Protein AF-A0A497LDW6-F1 (afdb_monomer)

pLDDT: mean 89.48, std 10.81, range [53.97, 97.69]

Mean predicted aligned error: 9.04 Å

Nearest PDB structures (foldseek):
  2onk-assembly2_I  TM=7.439E-01  e=7.611E-04  Archaeoglobus fulgidus
  3puz-assembly1_F  TM=6.871E-01  e=8.835E-02  Escherichia coli K-12
  4jbw-assembly2_H  TM=6.373E-01  e=1.756E-01  Escherichia coli K-12
  4xtc-assembly1_M  TM=5.412E-01  e=1.091E-01  Sphingomonas sp. A1
  4jbw-assembly1_F  TM=6.469E-01  e=2.679E-01  Escherichia coli K-12

Structure (mmCIF, N/CA/C/O backbone):
data_AF-A0A497LDW6-F1
#
_entry.id   AF-A0A497LDW6-F1
#
loop_
_atom_site.group_PDB
_atom_site.id
_atom_site.type_symbol
_atom_site.label_atom_id
_atom_site.label_alt_id
_atom_site.label_comp_id
_atom_site.label_asym_id
_atom_site.label_entity_id
_atom_site.label_seq_id
_atom_site.pdbx_PDB_ins_code
_atom_site.Cartn_x
_atom_site.Cartn_y
_atom_site.Cartn_z
_atom_site.occupancy
_atom_site.B_iso_or_equiv
_atom_site.auth_seq_id
_atom_site.auth_comp_id
_atom_site.auth_asym_id
_atom_site.auth_atom_id
_atom_site.pdbx_PDB_model_num
ATOM 1 N N . MET A 1 1 ? 18.117 66.507 18.927 1.00 59.62 1 MET A N 1
ATOM 2 C CA . MET A 1 1 ? 18.205 65.645 17.729 1.00 59.62 1 MET A CA 1
ATOM 3 C C . MET A 1 1 ? 16.871 65.776 17.007 1.00 59.62 1 MET A C 1
ATOM 5 O O . MET A 1 1 ? 15.850 65.670 17.671 1.00 59.62 1 MET A O 1
ATOM 9 N N . ASP A 1 2 ? 16.877 66.206 15.744 1.00 65.94 2 ASP A N 1
ATOM 10 C CA . ASP A 1 2 ? 15.694 66.700 15.016 1.00 65.94 2 ASP A CA 1
ATOM 11 C C . ASP A 1 2 ? 14.840 65.543 14.472 1.00 65.94 2 ASP A C 1
ATOM 13 O O . ASP A 1 2 ? 15.197 64.920 13.471 1.00 65.94 2 ASP A O 1
ATOM 17 N N . SER A 1 3 ? 13.707 65.273 15.127 1.00 62.38 3 SER A N 1
ATOM 18 C CA . SER A 1 3 ? 12.763 64.203 14.774 1.00 62.38 3 SER A CA 1
ATOM 19 C C . SER A 1 3 ? 12.194 64.344 13.361 1.00 62.38 3 SER A C 1
ATOM 21 O O . SER A 1 3 ? 11.778 63.360 12.762 1.00 62.38 3 SER A O 1
ATOM 23 N N . ARG A 1 4 ? 12.219 65.547 12.769 1.00 65.12 4 ARG A N 1
ATOM 24 C CA . ARG A 1 4 ? 11.701 65.803 11.419 1.00 65.12 4 ARG A CA 1
ATOM 25 C C . ARG A 1 4 ? 12.588 65.215 10.314 1.00 65.12 4 ARG A C 1
ATOM 27 O O . ARG A 1 4 ? 12.091 64.954 9.220 1.00 65.12 4 ARG A O 1
ATOM 34 N N . LYS A 1 5 ? 13.881 64.997 10.583 1.00 62.28 5 LYS A N 1
ATOM 35 C CA . LYS A 1 5 ? 14.797 64.309 9.656 1.00 62.28 5 LYS A CA 1
ATOM 36 C C . LYS A 1 5 ? 14.570 62.801 9.648 1.00 62.28 5 LYS A C 1
ATOM 38 O O . LYS A 1 5 ? 14.603 62.204 8.583 1.00 62.28 5 LYS A O 1
ATOM 43 N N . GLU A 1 6 ? 14.258 62.231 10.805 1.00 62.81 6 GLU A N 1
ATOM 44 C CA . GLU A 1 6 ? 14.026 60.795 10.986 1.00 62.81 6 GLU A CA 1
ATOM 45 C C . GLU A 1 6 ? 12.751 60.319 10.267 1.00 62.81 6 GLU A C 1
ATOM 47 O O . GLU A 1 6 ? 12.779 59.331 9.541 1.00 62.81 6 GLU A O 1
ATOM 52 N N . TYR A 1 7 ? 11.655 61.087 10.329 1.00 61.62 7 TYR A N 1
ATOM 53 C CA . TYR A 1 7 ? 10.446 60.778 9.546 1.00 61.62 7 TYR A CA 1
ATOM 54 C C . TYR A 1 7 ? 10.661 60.864 8.027 1.00 61.62 7 TYR A C 1
ATOM 56 O O . TYR A 1 7 ? 9.970 60.192 7.263 1.00 61.62 7 TYR A O 1
ATOM 64 N N . ARG A 1 8 ? 11.608 61.692 7.574 1.00 65.44 8 ARG A N 1
ATOM 65 C CA . ARG A 1 8 ? 11.901 61.875 6.148 1.00 65.44 8 ARG A CA 1
ATOM 66 C C . ARG A 1 8 ? 12.758 60.734 5.600 1.00 65.44 8 ARG A C 1
ATOM 68 O O . ARG A 1 8 ? 12.474 60.255 4.511 1.00 65.44 8 ARG A O 1
ATOM 75 N N . THR A 1 9 ? 13.726 60.255 6.381 1.00 65.19 9 THR A N 1
ATOM 76 C CA . THR A 1 9 ? 14.565 59.103 6.018 1.00 65.19 9 THR A CA 1
ATOM 77 C C . THR A 1 9 ? 13.779 57.795 6.020 1.00 65.19 9 THR A C 1
ATOM 79 O O . THR A 1 9 ? 13.932 57.002 5.099 1.00 65.19 9 THR A O 1
ATOM 82 N N . VAL A 1 10 ? 12.874 57.593 6.987 1.00 67.62 10 VAL A N 1
ATOM 83 C CA . VAL A 1 10 ? 12.013 56.395 7.036 1.00 67.62 10 VAL A CA 1
ATOM 84 C C . VAL A 1 10 ? 11.070 56.337 5.827 1.00 67.62 10 VAL A C 1
ATOM 86 O O . VAL A 1 10 ? 10.924 55.284 5.214 1.00 67.62 10 VAL A O 1
ATOM 89 N N . GLY A 1 11 ? 10.487 57.471 5.419 1.00 66.56 11 GLY A N 1
ATOM 90 C CA . GLY A 1 11 ? 9.649 57.534 4.216 1.00 66.56 11 GLY A CA 1
ATOM 91 C C . GLY A 1 11 ? 10.423 57.325 2.907 1.00 66.56 11 GLY A C 1
ATOM 92 O O . GLY A 1 11 ? 9.886 56.751 1.961 1.00 66.56 11 GLY A O 1
ATOM 93 N N . GLU A 1 12 ? 11.687 57.754 2.841 1.00 68.75 12 GLU A N 1
ATOM 94 C CA . GLU A 1 12 ? 12.574 57.509 1.694 1.00 68.75 12 GLU A CA 1
ATOM 95 C C . GLU A 1 12 ? 12.988 56.030 1.591 1.00 68.75 12 GLU A C 1
ATOM 97 O O . GLU A 1 12 ? 12.999 55.480 0.488 1.00 68.75 12 GLU A O 1
ATOM 102 N N . GLU A 1 13 ? 13.237 55.354 2.718 1.00 62.53 13 GLU A N 1
ATOM 103 C CA . GLU A 1 13 ? 13.488 53.907 2.757 1.00 62.53 13 GLU A CA 1
ATOM 104 C C . GLU A 1 13 ? 12.246 53.093 2.369 1.00 62.53 13 GLU A C 1
ATOM 106 O O . GLU A 1 13 ? 12.331 52.183 1.546 1.00 62.53 13 GLU A O 1
ATOM 111 N N . GLU A 1 14 ? 11.068 53.439 2.892 1.00 62.75 14 GLU A N 1
ATOM 112 C CA . GLU A 1 14 ? 9.810 52.745 2.587 1.00 62.75 14 GLU A CA 1
ATOM 113 C C . GLU A 1 14 ? 9.423 52.884 1.099 1.00 62.75 14 GLU A C 1
ATOM 115 O O . GLU A 1 14 ? 8.960 51.931 0.464 1.00 62.75 14 GLU A O 1
ATOM 120 N N . MET A 1 15 ? 9.705 54.046 0.498 1.00 62.00 15 MET A N 1
ATOM 121 C CA . MET A 1 15 ? 9.576 54.282 -0.945 1.00 62.00 15 MET A CA 1
ATOM 122 C C . MET A 1 15 ? 10.629 53.525 -1.767 1.00 62.00 15 MET A C 1
ATOM 124 O O . MET A 1 15 ? 10.322 53.093 -2.879 1.00 62.00 15 MET A O 1
ATOM 128 N N . ALA A 1 16 ? 11.840 53.308 -1.240 1.00 61.16 16 ALA A N 1
ATOM 129 C CA . ALA A 1 16 ? 12.881 52.519 -1.899 1.00 61.16 16 ALA A CA 1
ATOM 130 C C . ALA A 1 16 ? 12.507 51.030 -1.985 1.00 61.16 16 ALA A C 1
ATOM 132 O O . ALA A 1 16 ? 12.633 50.438 -3.056 1.00 61.16 16 ALA A O 1
ATOM 133 N N . TRP A 1 17 ? 11.949 50.444 -0.918 1.00 56.12 17 TRP A N 1
ATOM 134 C CA . TRP A 1 17 ? 11.457 49.057 -0.935 1.00 56.12 17 TRP A CA 1
ATOM 135 C C . TRP A 1 17 ? 10.284 48.856 -1.898 1.00 56.12 17 TRP A C 1
ATOM 137 O O . TRP A 1 17 ? 10.176 47.809 -2.531 1.00 56.12 17 TRP A O 1
ATOM 147 N N . LYS A 1 18 ? 9.433 49.875 -2.058 1.00 59.25 18 LYS A N 1
ATOM 148 C CA . LYS A 1 18 ? 8.288 49.847 -2.979 1.00 59.25 18 LYS A CA 1
ATOM 149 C C . LYS A 1 18 ? 8.689 50.058 -4.450 1.00 59.25 18 LYS A C 1
ATOM 151 O O . LYS A 1 18 ? 8.001 49.555 -5.334 1.00 59.25 18 LYS A O 1
ATOM 156 N N . ASN A 1 19 ? 9.798 50.767 -4.705 1.00 53.97 19 ASN A N 1
ATOM 157 C CA . ASN A 1 19 ? 10.385 50.997 -6.038 1.00 53.97 19 ASN A CA 1
ATOM 158 C C . ASN A 1 19 ? 11.287 49.857 -6.530 1.00 53.97 19 ASN A C 1
ATOM 160 O O . ASN A 1 19 ? 11.616 49.798 -7.717 1.00 53.97 19 ASN A O 1
ATOM 164 N N . ILE A 1 20 ? 11.675 48.933 -5.651 1.00 58.28 20 ILE A N 1
ATOM 165 C CA . ILE A 1 20 ? 12.261 47.657 -6.049 1.00 58.28 20 ILE A CA 1
ATOM 166 C C . ILE A 1 20 ? 11.108 46.825 -6.628 1.00 58.28 20 ILE A C 1
ATOM 168 O O . ILE A 1 20 ? 10.440 46.075 -5.924 1.00 58.28 20 ILE A O 1
ATOM 172 N N . GLY A 1 21 ? 10.836 47.007 -7.926 1.00 60.28 21 GLY A N 1
ATOM 173 C CA . GLY A 1 21 ? 9.775 46.352 -8.708 1.00 60.28 21 GLY A CA 1
ATOM 174 C C . GLY A 1 21 ? 9.951 44.838 -8.883 1.00 60.28 21 GLY A C 1
ATOM 175 O O . GLY A 1 21 ? 9.652 44.283 -9.940 1.00 60.28 21 GLY A O 1
ATOM 176 N N . ILE A 1 22 ? 10.480 44.159 -7.868 1.00 66.69 22 ILE A N 1
ATOM 177 C CA . ILE A 1 22 ? 10.677 42.721 -7.831 1.00 66.69 22 ILE A CA 1
ATOM 178 C C . ILE A 1 22 ? 9.334 42.082 -7.497 1.00 66.69 22 ILE A C 1
ATOM 180 O O . ILE A 1 22 ? 8.834 42.168 -6.375 1.00 66.69 22 ILE A O 1
ATOM 184 N N . ASN A 1 23 ? 8.758 41.391 -8.479 1.00 80.25 23 ASN A N 1
ATOM 185 C CA . ASN A 1 23 ? 7.605 40.531 -8.260 1.00 80.25 23 ASN A CA 1
ATOM 186 C C . ASN A 1 23 ? 8.047 39.269 -7.495 1.00 80.25 23 ASN A C 1
ATOM 188 O O . ASN A 1 23 ? 8.242 38.201 -8.076 1.00 80.25 23 ASN A O 1
ATOM 192 N N . LEU A 1 24 ? 8.235 39.414 -6.180 1.00 79.69 24 LEU A N 1
ATOM 193 C CA . LEU A 1 24 ? 8.698 38.357 -5.277 1.00 79.69 24 LEU A CA 1
ATOM 194 C C . LEU A 1 24 ? 7.816 37.103 -5.375 1.00 79.69 24 LEU A C 1
ATOM 196 O O . LEU A 1 24 ? 8.327 35.987 -5.384 1.00 79.69 24 LEU A O 1
ATOM 200 N N . SER A 1 25 ? 6.501 37.287 -5.536 1.00 82.12 25 SER A N 1
ATOM 201 C CA . SER A 1 25 ? 5.558 36.182 -5.728 1.00 82.12 25 SER A CA 1
ATOM 202 C C . SER A 1 25 ? 5.827 35.402 -7.021 1.00 82.12 25 SER A C 1
ATOM 204 O O . SER A 1 25 ? 5.877 34.174 -7.000 1.00 82.12 25 SER A O 1
ATOM 206 N N . GLY A 1 26 ? 6.103 36.101 -8.127 1.00 89.75 26 GLY A N 1
ATOM 207 C CA . GLY A 1 26 ? 6.447 35.488 -9.409 1.00 89.75 26 GLY A CA 1
ATOM 208 C C . GLY A 1 26 ? 7.761 34.710 -9.357 1.00 89.75 26 GLY A C 1
ATOM 209 O O . GLY A 1 26 ? 7.858 33.635 -9.948 1.00 89.75 26 GLY A O 1
ATOM 210 N N . ILE A 1 27 ? 8.747 35.199 -8.599 1.00 92.38 27 ILE A N 1
ATOM 211 C CA . ILE A 1 27 ? 10.020 34.496 -8.387 1.00 92.38 27 ILE A CA 1
ATOM 212 C C . ILE A 1 27 ? 9.800 33.211 -7.589 1.00 92.38 27 ILE A C 1
ATOM 214 O O . ILE A 1 27 ? 10.246 32.152 -8.018 1.00 92.38 27 ILE A O 1
ATOM 218 N N . VAL A 1 28 ? 9.078 33.274 -6.467 1.00 94.12 28 VAL A N 1
ATOM 219 C CA . VAL A 1 28 ? 8.798 32.092 -5.634 1.00 94.12 28 VAL A CA 1
ATOM 220 C C . VAL A 1 28 ? 8.033 31.029 -6.425 1.00 94.12 28 VAL A C 1
ATOM 222 O O . VAL A 1 28 ? 8.391 29.850 -6.375 1.00 94.12 28 VAL A O 1
ATOM 225 N N . ILE A 1 29 ? 7.028 31.435 -7.205 1.00 95.00 29 ILE A N 1
ATOM 226 C CA . ILE A 1 29 ? 6.274 30.524 -8.076 1.00 95.00 29 ILE A CA 1
ATOM 227 C C . ILE A 1 29 ? 7.197 29.910 -9.132 1.00 95.00 29 ILE A C 1
ATOM 229 O O . ILE A 1 29 ? 7.211 28.691 -9.286 1.00 95.00 29 ILE A O 1
ATOM 233 N N . SER A 1 30 ? 8.014 30.717 -9.812 1.00 94.88 30 SER A N 1
ATOM 234 C CA . SER A 1 30 ? 8.939 30.226 -10.842 1.00 94.88 30 SER A CA 1
ATOM 235 C C . SER A 1 30 ? 9.958 29.240 -10.270 1.00 94.88 30 SER A C 1
ATOM 237 O O . SER A 1 30 ? 10.150 28.168 -10.835 1.00 94.88 30 SER A O 1
ATOM 239 N N . CYS A 1 31 ? 10.553 29.541 -9.113 1.00 96.81 31 CYS A N 1
ATOM 240 C CA . CYS A 1 31 ? 11.470 28.635 -8.421 1.00 96.81 31 CYS A CA 1
ATOM 241 C C . CYS A 1 31 ? 10.784 27.322 -8.024 1.00 96.81 31 CYS A C 1
ATOM 243 O O . CYS A 1 31 ? 11.357 26.252 -8.219 1.00 96.81 31 CYS A O 1
ATOM 245 N N . THR A 1 32 ? 9.550 27.388 -7.516 1.00 96.50 32 THR A N 1
ATOM 246 C CA . THR A 1 32 ? 8.768 26.198 -7.144 1.00 96.50 32 THR A CA 1
ATOM 247 C C . THR A 1 32 ? 8.452 25.338 -8.368 1.00 96.50 32 THR A C 1
ATOM 249 O O . THR A 1 32 ? 8.622 24.122 -8.324 1.00 96.50 32 THR A O 1
ATOM 252 N N . LEU A 1 33 ? 8.052 25.956 -9.483 1.00 97.44 33 LEU A N 1
ATOM 253 C CA . LEU A 1 33 ? 7.775 25.257 -10.739 1.00 97.44 33 LEU A CA 1
ATOM 254 C C . LEU A 1 33 ? 9.034 24.626 -11.334 1.00 97.44 33 LEU A C 1
ATOM 256 O O . LEU A 1 33 ? 8.989 23.478 -11.765 1.00 97.44 33 LEU A O 1
ATOM 260 N N . ILE A 1 34 ? 10.162 25.338 -11.323 1.00 97.69 34 ILE A N 1
ATOM 261 C CA . ILE A 1 34 ? 11.451 24.810 -11.786 1.00 97.69 34 ILE A CA 1
ATOM 262 C C . ILE A 1 34 ? 11.874 23.620 -10.922 1.00 97.69 34 ILE A C 1
ATOM 264 O O . ILE A 1 34 ? 12.252 22.582 -11.461 1.00 97.69 34 ILE A O 1
ATOM 268 N N . ALA A 1 35 ? 11.759 23.727 -9.596 1.00 97.25 35 ALA A N 1
ATOM 269 C CA . ALA A 1 35 ? 12.060 22.622 -8.693 1.00 97.25 35 ALA A CA 1
ATOM 270 C C . ALA A 1 35 ? 11.148 21.414 -8.959 1.00 97.25 35 ALA A C 1
ATOM 272 O O . ALA A 1 35 ? 11.636 20.296 -9.099 1.00 97.25 35 ALA A O 1
ATOM 273 N N . PHE A 1 36 ? 9.839 21.629 -9.108 1.00 97.50 36 PHE A N 1
ATOM 274 C CA . PHE A 1 36 ? 8.894 20.570 -9.460 1.00 97.50 36 PHE A CA 1
ATOM 275 C C . PHE A 1 36 ? 9.247 19.905 -10.801 1.00 97.50 36 PHE A C 1
ATOM 277 O O . PHE A 1 36 ? 9.278 18.677 -10.898 1.00 97.50 36 PHE A O 1
ATOM 284 N N . LEU A 1 37 ? 9.581 20.694 -11.824 1.00 97.69 37 LEU A N 1
ATOM 285 C CA . LEU A 1 37 ? 9.984 20.179 -13.131 1.00 97.69 37 LEU A CA 1
ATOM 286 C C . LEU A 1 37 ? 11.260 19.338 -13.043 1.00 97.69 37 LEU A C 1
ATOM 288 O O . LEU A 1 37 ? 11.294 18.236 -13.579 1.00 97.69 37 LEU A O 1
ATOM 292 N N . ILE A 1 38 ? 12.289 19.823 -12.350 1.00 97.50 38 ILE A N 1
ATOM 293 C CA . ILE A 1 38 ? 13.588 19.144 -12.260 1.00 97.50 38 ILE A CA 1
ATOM 294 C C . ILE A 1 38 ? 13.501 17.878 -11.402 1.00 97.50 38 ILE A C 1
ATOM 296 O O . ILE A 1 38 ? 14.036 16.844 -11.791 1.00 97.50 38 ILE A O 1
ATOM 300 N N . PHE A 1 39 ? 12.839 17.935 -10.245 1.00 97.31 39 PHE A N 1
ATOM 301 C CA . PHE A 1 39 ? 12.859 16.831 -9.282 1.00 97.31 39 PHE A CA 1
ATOM 302 C C . PHE A 1 39 ? 11.745 15.805 -9.483 1.00 97.31 39 PHE A C 1
ATOM 304 O O . PHE A 1 39 ? 11.921 14.652 -9.098 1.00 97.31 39 PHE A O 1
ATOM 311 N N . VAL A 1 40 ? 10.613 16.190 -10.078 1.00 96.00 40 VAL A N 1
ATOM 312 C CA . VAL A 1 40 ? 9.461 15.291 -10.252 1.00 96.00 40 VAL A CA 1
ATOM 313 C C . VAL A 1 40 ? 9.268 14.934 -11.720 1.00 96.00 40 VAL A C 1
ATOM 315 O O . VAL A 1 40 ? 9.247 13.754 -12.080 1.00 96.00 40 VAL A O 1
ATOM 318 N N . VAL A 1 41 ? 9.142 15.943 -12.583 1.00 96.75 41 VAL A N 1
ATOM 319 C CA . VAL A 1 41 ? 8.759 15.718 -13.985 1.00 96.75 41 VAL A CA 1
ATOM 320 C C . VAL A 1 41 ? 9.909 15.121 -14.787 1.00 96.75 41 VAL A C 1
ATOM 322 O O . VAL A 1 41 ? 9.702 14.141 -15.494 1.00 96.75 41 VAL A O 1
ATOM 325 N N . LEU A 1 42 ? 11.121 15.657 -14.659 1.00 95.88 42 LEU A N 1
ATOM 326 C CA . LEU A 1 42 ? 12.282 15.247 -15.445 1.00 95.88 42 LEU A CA 1
ATOM 327 C C . LEU A 1 42 ? 12.677 13.769 -15.249 1.00 95.88 42 LEU A C 1
ATOM 329 O O . LEU A 1 42 ? 12.808 13.084 -16.264 1.00 95.88 42 LEU A O 1
ATOM 333 N N . PRO A 1 43 ? 12.812 13.215 -14.023 1.00 96.38 43 PRO A N 1
ATOM 334 C CA . PRO A 1 43 ? 13.110 11.788 -13.865 1.00 96.38 43 PRO A CA 1
ATOM 335 C C . PRO A 1 43 ? 11.967 10.892 -14.362 1.00 96.38 43 PRO A C 1
ATOM 337 O O . PRO A 1 43 ? 12.223 9.874 -15.004 1.00 96.38 43 PRO A O 1
ATOM 340 N N . SER A 1 44 ? 10.709 11.292 -14.145 1.00 95.50 44 SER A N 1
ATOM 341 C CA . SER A 1 44 ? 9.542 10.558 -14.657 1.00 95.50 44 SER A CA 1
ATOM 342 C C . SER A 1 44 ? 9.528 10.533 -16.189 1.00 95.50 44 SER A C 1
ATOM 344 O O . SER A 1 44 ? 9.318 9.489 -16.806 1.00 95.50 44 SER A O 1
ATOM 346 N N . PHE A 1 45 ? 9.820 11.675 -16.812 1.00 96.38 45 PHE A N 1
ATOM 347 C CA . PHE A 1 45 ? 9.916 11.814 -18.259 1.00 96.38 45 PHE A CA 1
ATOM 348 C C . PHE A 1 45 ? 11.094 11.027 -18.835 1.00 96.38 45 PHE A C 1
ATOM 350 O O . PHE A 1 45 ? 10.948 10.409 -19.888 1.00 96.38 45 PHE A O 1
ATOM 357 N N . TYR A 1 46 ? 12.240 10.998 -18.146 1.00 94.56 46 TYR A N 1
ATOM 358 C CA . TYR A 1 46 ? 13.394 10.194 -18.544 1.00 94.56 46 TYR A CA 1
ATOM 359 C C . TYR A 1 46 ? 13.057 8.701 -18.581 1.00 94.56 46 TYR A C 1
ATOM 361 O O . TYR A 1 46 ? 13.359 8.051 -19.576 1.00 94.56 46 TYR A O 1
ATOM 369 N N . LEU A 1 47 ? 12.382 8.166 -17.556 1.00 93.88 47 LEU A N 1
ATOM 370 C CA . LEU A 1 47 ? 11.980 6.753 -17.526 1.00 93.88 47 LEU A CA 1
ATOM 371 C C . LEU A 1 47 ? 11.054 6.394 -18.689 1.00 93.88 47 LEU A C 1
ATOM 373 O O . LEU A 1 47 ? 11.255 5.379 -19.351 1.00 93.88 47 LEU A O 1
ATOM 377 N N . ILE A 1 48 ? 10.068 7.248 -18.969 1.00 94.50 48 ILE A N 1
ATOM 378 C CA . ILE A 1 48 ? 9.153 7.053 -20.097 1.00 94.50 48 ILE A CA 1
ATOM 379 C C . ILE A 1 48 ? 9.928 7.117 -21.417 1.00 94.50 48 ILE A C 1
ATOM 381 O O . ILE A 1 48 ? 9.815 6.222 -22.250 1.00 94.50 48 ILE A O 1
ATOM 385 N N . SER A 1 49 ? 10.763 8.142 -21.589 1.00 94.75 49 SER A N 1
ATOM 386 C CA . SER A 1 49 ? 11.563 8.338 -22.801 1.00 94.75 49 SER A CA 1
ATOM 387 C C . SER A 1 49 ? 12.545 7.194 -23.035 1.00 94.75 49 SER A C 1
ATOM 389 O O . SER A 1 49 ? 12.741 6.800 -24.178 1.00 94.75 49 SER A O 1
ATOM 391 N N . TYR A 1 50 ? 13.127 6.626 -21.976 1.00 92.88 50 TYR A N 1
ATOM 392 C CA . TYR A 1 50 ? 14.035 5.483 -22.056 1.00 92.88 50 TYR A CA 1
ATOM 393 C C . TYR A 1 50 ? 13.367 4.284 -22.736 1.00 92.88 50 TYR A C 1
ATOM 395 O O . TYR A 1 50 ? 13.968 3.679 -23.619 1.00 92.88 50 TYR A O 1
ATOM 403 N N . ILE A 1 51 ? 12.109 3.986 -22.389 1.00 93.31 51 ILE A N 1
ATOM 404 C CA . ILE A 1 51 ? 11.351 2.872 -22.980 1.00 93.31 51 ILE A CA 1
ATOM 405 C C . ILE A 1 51 ? 11.198 3.055 -24.495 1.00 93.31 51 ILE A C 1
ATOM 407 O O . ILE A 1 51 ? 11.363 2.097 -25.245 1.00 93.31 51 ILE A O 1
ATOM 411 N N . PHE A 1 52 ? 10.910 4.277 -24.953 1.00 94.31 52 PHE A N 1
ATOM 412 C CA . PHE A 1 52 ? 10.714 4.561 -26.378 1.00 94.31 52 PHE A CA 1
ATOM 413 C C . PHE A 1 52 ? 12.029 4.674 -27.154 1.00 94.31 52 PHE A C 1
ATOM 415 O O . PHE A 1 52 ? 12.140 4.148 -28.257 1.00 94.31 52 PHE A O 1
ATOM 422 N N . LEU A 1 53 ? 13.030 5.356 -26.592 1.00 95.44 53 LEU A N 1
ATOM 423 C CA . LEU A 1 53 ? 14.315 5.598 -27.252 1.00 95.44 53 LEU A CA 1
ATOM 424 C C . LEU A 1 53 ? 15.180 4.338 -27.336 1.00 95.44 53 LEU A C 1
ATOM 426 O O . LEU A 1 53 ? 16.003 4.231 -28.239 1.00 95.44 53 LEU A O 1
ATOM 430 N N . ARG A 1 54 ? 15.012 3.400 -26.399 1.00 95.12 54 ARG A N 1
ATOM 431 C CA . ARG A 1 54 ? 15.747 2.128 -26.341 1.00 95.12 54 ARG A CA 1
ATOM 432 C C . ARG A 1 54 ? 14.808 0.936 -26.456 1.00 95.12 54 ARG A C 1
ATOM 434 O O . ARG A 1 54 ? 15.004 -0.084 -25.797 1.00 95.12 54 ARG A O 1
ATOM 441 N N . TRP A 1 55 ? 13.779 1.070 -27.290 1.00 93.94 55 TRP A N 1
ATOM 442 C CA . TRP A 1 55 ? 12.779 0.023 -27.472 1.00 93.94 55 TRP A CA 1
ATOM 443 C C . TRP A 1 55 ? 13.401 -1.322 -27.860 1.00 93.94 55 TRP A C 1
ATOM 445 O O . TRP A 1 55 ? 12.969 -2.347 -27.348 1.00 93.94 55 TRP A O 1
ATOM 455 N N . ASP A 1 56 ? 14.450 -1.327 -28.685 1.00 94.81 56 ASP A N 1
ATOM 456 C CA . ASP A 1 56 ? 15.135 -2.560 -29.093 1.00 94.81 56 ASP A CA 1
ATOM 457 C C . ASP A 1 56 ? 15.795 -3.285 -27.906 1.00 94.81 56 ASP A C 1
ATOM 459 O O . ASP A 1 56 ? 15.659 -4.502 -27.769 1.00 94.81 56 ASP A O 1
ATOM 463 N N . GLU A 1 57 ? 16.451 -2.540 -27.006 1.00 92.81 57 GLU A N 1
ATOM 464 C CA . GLU A 1 57 ? 17.028 -3.087 -25.767 1.00 92.81 57 GLU A CA 1
ATOM 465 C C . GLU A 1 57 ? 15.924 -3.630 -24.853 1.00 92.81 57 GLU A C 1
ATOM 467 O O . GLU A 1 57 ? 16.023 -4.746 -24.351 1.00 92.81 57 GLU A O 1
ATOM 472 N N . VAL A 1 58 ? 14.841 -2.867 -24.666 1.00 92.75 58 VAL A N 1
ATOM 473 C CA . VAL A 1 58 ? 13.691 -3.289 -23.851 1.00 92.75 58 VAL A CA 1
ATOM 474 C C . VAL A 1 58 ? 13.051 -4.542 -24.431 1.00 92.75 58 VAL A C 1
ATOM 476 O O . VAL A 1 58 ? 12.725 -5.466 -23.688 1.00 92.75 58 VAL A O 1
ATOM 479 N N . TRP A 1 59 ? 12.882 -4.596 -25.751 1.00 92.06 59 TRP A N 1
ATOM 480 C CA . TRP A 1 59 ? 12.287 -5.737 -26.423 1.00 92.06 59 TRP A CA 1
ATOM 481 C C . TRP A 1 59 ? 13.110 -7.002 -26.183 1.00 92.06 59 TRP A C 1
ATOM 483 O O . TRP A 1 59 ? 12.575 -8.037 -25.779 1.00 92.06 59 TRP A O 1
ATOM 493 N N . TYR A 1 60 ? 14.423 -6.894 -26.384 1.00 93.50 60 TYR A N 1
ATOM 494 C CA . TYR A 1 60 ? 15.360 -7.982 -26.162 1.00 93.50 60 TYR A CA 1
ATOM 495 C C . TYR A 1 60 ? 15.378 -8.430 -24.703 1.00 93.50 60 TYR A C 1
ATOM 497 O O . TYR A 1 60 ? 15.221 -9.610 -24.430 1.00 93.50 60 TYR A O 1
ATOM 505 N N . GLU A 1 61 ? 15.492 -7.507 -23.752 1.00 91.19 61 GLU A N 1
ATOM 506 C CA . GLU A 1 61 ? 15.579 -7.859 -22.336 1.00 91.19 61 GLU A CA 1
ATOM 507 C C . GLU A 1 61 ? 14.268 -8.422 -21.778 1.00 91.19 61 GLU A C 1
ATOM 509 O O . GLU A 1 61 ? 14.284 -9.343 -20.962 1.00 91.19 61 GLU A O 1
ATOM 514 N N . VAL A 1 62 ? 13.116 -7.901 -22.204 1.00 92.25 62 VAL A N 1
ATOM 515 C CA . VAL A 1 62 ? 11.818 -8.280 -21.627 1.00 92.25 62 VAL A CA 1
ATOM 516 C C . VAL A 1 62 ? 11.204 -9.493 -22.323 1.00 92.25 62 VAL A C 1
ATOM 518 O O . VAL A 1 62 ? 10.639 -10.355 -21.645 1.00 92.25 62 VAL A O 1
ATOM 521 N N . PHE A 1 63 ? 11.291 -9.569 -23.653 1.00 93.69 63 PHE A N 1
ATOM 522 C CA . PHE A 1 63 ? 10.554 -10.563 -24.440 1.00 93.69 63 PHE A CA 1
ATOM 523 C C . PHE A 1 63 ? 11.443 -11.617 -25.103 1.00 93.69 63 PHE A C 1
ATOM 525 O O . PHE A 1 63 ? 10.954 -12.711 -25.380 1.00 93.69 63 PHE A O 1
ATOM 532 N N . ALA A 1 64 ? 12.713 -11.312 -25.384 1.00 92.38 64 ALA A N 1
ATOM 533 C CA . ALA A 1 64 ? 13.575 -12.154 -26.218 1.00 92.38 64 ALA A CA 1
ATOM 534 C C . ALA A 1 64 ? 14.996 -12.312 -25.653 1.00 92.38 64 ALA A C 1
ATOM 536 O O . ALA A 1 64 ? 15.970 -12.340 -26.410 1.00 92.38 64 ALA A O 1
ATOM 537 N N . ASN A 1 65 ? 15.127 -12.411 -24.327 1.00 92.81 65 ASN A N 1
ATOM 538 C CA . ASN A 1 65 ? 16.440 -12.440 -23.693 1.00 92.81 65 ASN A CA 1
ATOM 539 C C . ASN A 1 65 ? 17.140 -13.770 -24.055 1.00 92.81 65 ASN A C 1
ATOM 541 O O . ASN A 1 65 ? 16.519 -14.826 -23.955 1.00 92.81 65 ASN A O 1
ATOM 545 N N . PRO A 1 66 ? 18.421 -13.788 -24.459 1.00 88.81 66 PRO A N 1
ATOM 546 C CA . PRO A 1 66 ? 19.092 -15.018 -24.899 1.00 88.81 66 PRO A CA 1
ATOM 547 C C . PRO A 1 66 ? 19.239 -16.074 -23.813 1.00 88.81 66 PRO A C 1
ATOM 549 O O . PRO A 1 66 ? 19.380 -17.255 -24.121 1.00 88.81 66 PRO A O 1
ATOM 552 N N . ILE A 1 67 ? 19.285 -15.639 -22.554 1.00 91.31 67 ILE A N 1
ATOM 553 C CA . ILE A 1 67 ? 19.506 -16.500 -21.396 1.00 91.31 67 ILE A CA 1
ATOM 554 C C . ILE A 1 67 ? 18.160 -16.954 -20.833 1.00 91.31 67 ILE A C 1
ATOM 556 O O . ILE A 1 67 ? 17.976 -18.137 -20.559 1.00 91.31 67 ILE A O 1
ATOM 560 N N . THR A 1 68 ? 17.221 -16.023 -20.650 1.00 90.69 68 THR A N 1
ATOM 561 C CA . THR A 1 68 ? 15.950 -16.273 -19.946 1.00 90.69 68 THR A CA 1
ATOM 562 C C . THR A 1 68 ? 14.727 -16.371 -20.861 1.00 90.69 68 THR A C 1
ATOM 564 O O . THR A 1 68 ? 13.645 -16.735 -20.396 1.00 90.69 68 THR A O 1
ATOM 567 N N . GLY A 1 69 ? 14.867 -16.089 -22.155 1.00 91.25 69 GLY A N 1
ATOM 568 C CA . GLY A 1 69 ? 13.770 -16.078 -23.120 1.00 91.25 69 GLY A CA 1
ATOM 569 C C . GLY A 1 69 ? 12.701 -15.043 -22.764 1.00 91.25 69 GLY A C 1
ATOM 570 O O . GLY A 1 69 ? 12.998 -13.882 -22.489 1.00 91.25 69 GLY A O 1
ATOM 571 N N . ASP A 1 70 ? 11.447 -15.490 -22.737 1.00 92.12 70 ASP A N 1
ATOM 572 C CA . ASP A 1 70 ? 10.259 -14.705 -22.384 1.00 92.12 70 ASP A CA 1
ATOM 573 C C . ASP A 1 70 ? 9.887 -14.794 -20.887 1.00 92.12 70 ASP A C 1
ATOM 575 O O . ASP A 1 70 ? 8.811 -14.347 -20.475 1.00 92.12 70 ASP A O 1
ATOM 579 N N . GLU A 1 71 ? 10.753 -15.369 -20.040 1.00 93.62 71 GLU A N 1
ATOM 580 C CA . GLU A 1 71 ? 10.473 -15.513 -18.604 1.00 93.62 71 GLU A CA 1
ATOM 581 C C . GLU A 1 71 ? 10.302 -14.159 -17.907 1.00 93.62 71 GLU A C 1
ATOM 583 O O . GLU A 1 71 ? 9.441 -14.030 -17.038 1.00 93.62 71 GLU A O 1
ATOM 588 N N . ASN A 1 72 ? 11.037 -13.128 -18.337 1.00 94.25 72 ASN A N 1
ATOM 589 C CA . ASN A 1 72 ? 10.904 -11.771 -17.804 1.00 94.25 72 ASN A CA 1
ATOM 590 C C . ASN A 1 72 ? 9.482 -11.225 -18.021 1.00 94.25 72 ASN A C 1
ATOM 592 O O . ASN A 1 72 ? 8.841 -10.760 -17.076 1.00 94.25 72 ASN A O 1
ATOM 596 N N . TRP A 1 73 ? 8.940 -11.359 -19.235 1.00 94.69 73 TRP A N 1
ATOM 597 C CA . TRP A 1 73 ? 7.559 -10.988 -19.545 1.00 94.69 73 TRP A CA 1
ATOM 598 C C . TRP A 1 73 ? 6.533 -11.779 -18.723 1.00 94.69 73 TRP A C 1
ATOM 600 O O . TRP A 1 73 ? 5.622 -11.197 -18.121 1.00 94.69 73 TRP A O 1
ATOM 610 N N . ARG A 1 74 ? 6.696 -13.105 -18.622 1.00 95.75 74 ARG A N 1
ATOM 611 C CA . ARG A 1 74 ? 5.814 -13.947 -17.795 1.00 95.75 74 ARG A CA 1
ATOM 612 C C . ARG A 1 74 ? 5.859 -13.557 -16.321 1.00 95.75 74 ARG A C 1
ATOM 614 O O . ARG A 1 74 ? 4.816 -13.543 -15.662 1.00 95.75 74 ARG A O 1
ATOM 621 N N . GLN A 1 75 ? 7.038 -13.232 -15.800 1.00 95.62 75 GLN A N 1
ATOM 622 C CA . GLN A 1 75 ? 7.220 -12.777 -14.428 1.00 95.62 75 GLN A CA 1
ATOM 623 C C . GLN A 1 75 ? 6.533 -11.427 -14.192 1.00 95.62 75 GLN A C 1
ATOM 625 O O . GLN A 1 75 ? 5.846 -11.282 -13.180 1.00 95.62 75 GLN A O 1
ATOM 630 N N . ILE A 1 76 ? 6.634 -10.478 -15.131 1.00 96.06 76 ILE A N 1
ATOM 631 C CA . ILE A 1 76 ? 5.919 -9.193 -15.067 1.00 96.06 76 ILE A CA 1
ATOM 632 C C . ILE A 1 76 ? 4.410 -9.430 -14.967 1.00 96.06 76 ILE A C 1
ATOM 634 O O . ILE A 1 76 ? 3.783 -8.949 -14.023 1.00 96.06 76 ILE A O 1
ATOM 638 N N . ILE A 1 77 ? 3.827 -10.227 -15.870 1.00 97.31 77 ILE A N 1
ATOM 639 C CA . ILE A 1 77 ? 2.389 -10.535 -15.824 1.00 97.31 77 ILE A CA 1
ATOM 640 C C . ILE A 1 77 ? 2.018 -11.211 -14.498 1.00 97.31 77 ILE A C 1
ATOM 642 O O . ILE A 1 77 ? 1.023 -10.843 -13.875 1.00 97.31 77 ILE A O 1
ATOM 646 N N . ARG A 1 78 ? 2.816 -12.180 -14.033 1.00 96.38 78 ARG A N 1
ATOM 647 C CA . ARG A 1 78 ? 2.557 -12.902 -12.778 1.00 96.38 78 ARG A CA 1
ATOM 648 C C . ARG A 1 78 ? 2.531 -11.955 -11.578 1.00 96.38 78 ARG A C 1
ATOM 650 O O . ARG A 1 78 ? 1.635 -12.070 -10.744 1.00 96.38 78 ARG A O 1
ATOM 657 N N . ILE A 1 79 ? 3.483 -11.026 -11.495 1.00 96.06 79 ILE A N 1
ATOM 658 C CA . ILE A 1 79 ? 3.560 -10.040 -10.410 1.00 96.06 79 ILE A CA 1
ATOM 659 C C . ILE A 1 79 ? 2.407 -9.035 -10.512 1.00 96.06 79 ILE A C 1
ATOM 661 O O . ILE A 1 79 ? 1.794 -8.728 -9.495 1.00 96.06 79 ILE A O 1
ATOM 665 N N . LEU A 1 80 ? 2.046 -8.576 -11.715 1.00 97.69 80 LEU A N 1
ATOM 666 C CA . LEU A 1 80 ? 0.895 -7.687 -11.911 1.00 97.69 80 LEU A CA 1
ATOM 667 C C . LEU A 1 80 ? -0.413 -8.350 -11.466 1.00 97.69 80 LEU A C 1
ATOM 669 O O . LEU A 1 80 ? -1.155 -7.775 -10.671 1.00 97.69 80 LEU A O 1
ATOM 673 N N . LEU A 1 81 ? -0.674 -9.580 -11.917 1.00 97.25 81 LEU A N 1
ATOM 674 C CA . LEU A 1 81 ? -1.850 -10.352 -11.505 1.00 97.25 81 LEU A CA 1
ATOM 675 C C . LEU A 1 81 ? -1.868 -10.590 -9.993 1.00 97.25 81 LEU A C 1
ATOM 677 O O . LEU A 1 81 ? -2.923 -10.506 -9.366 1.00 97.25 81 LEU A O 1
ATOM 681 N N . PHE A 1 82 ? -0.708 -10.862 -9.395 1.00 95.75 82 PHE A N 1
ATOM 682 C CA . PHE A 1 82 ? -0.580 -10.989 -7.950 1.00 95.75 82 PHE A CA 1
ATOM 683 C C . PHE A 1 82 ? -0.947 -9.686 -7.225 1.00 95.75 82 PHE A C 1
ATOM 685 O O . PHE A 1 82 ? -1.750 -9.733 -6.293 1.00 95.75 82 PHE A O 1
ATOM 692 N N . SER A 1 83 ? -0.429 -8.539 -7.674 1.00 96.31 83 SER A N 1
ATOM 693 C CA . SER A 1 83 ? -0.739 -7.222 -7.106 1.00 96.31 83 SER A CA 1
ATOM 694 C C . SER A 1 83 ? -2.228 -6.893 -7.200 1.00 96.31 83 SER A C 1
ATOM 696 O O . SER A 1 83 ? -2.819 -6.491 -6.201 1.00 96.31 83 SER A O 1
ATOM 698 N N . PHE A 1 84 ? -2.858 -7.134 -8.356 1.00 96.81 84 PHE A N 1
ATOM 699 C CA . PHE A 1 84 ? -4.306 -6.963 -8.525 1.00 96.81 84 PHE A CA 1
ATOM 700 C C . PHE A 1 84 ? -5.111 -7.886 -7.614 1.00 96.81 84 PHE A C 1
ATOM 702 O O . PHE A 1 84 ? -6.073 -7.457 -6.984 1.00 96.81 84 PHE A O 1
ATOM 709 N N . LYS A 1 85 ? -4.720 -9.159 -7.513 1.00 96.38 85 LYS A N 1
ATOM 710 C CA . LYS A 1 85 ? -5.401 -10.121 -6.644 1.00 96.38 85 LYS A CA 1
ATOM 711 C C . LYS A 1 85 ? -5.307 -9.710 -5.175 1.00 96.38 85 LYS A C 1
ATOM 713 O O . LYS A 1 85 ? -6.303 -9.791 -4.457 1.00 96.38 85 LYS A O 1
ATOM 718 N N . LEU A 1 86 ? -4.130 -9.268 -4.731 1.00 96.75 86 LEU A N 1
ATOM 719 C CA . LEU A 1 86 ? -3.898 -8.796 -3.368 1.00 96.75 86 LEU A CA 1
ATOM 720 C C . LEU A 1 86 ? -4.729 -7.546 -3.062 1.00 96.75 86 LEU A C 1
ATOM 722 O O . LEU A 1 86 ? -5.448 -7.538 -2.063 1.00 96.75 86 LEU A O 1
ATOM 726 N N . SER A 1 87 ? -4.673 -6.529 -3.925 1.00 96.50 87 SER A N 1
ATOM 727 C CA . SER A 1 87 ? -5.391 -5.269 -3.712 1.00 96.50 87 SER A CA 1
ATOM 728 C C . SER A 1 87 ? -6.905 -5.456 -3.763 1.00 96.50 87 SER A C 1
ATOM 730 O O . SER A 1 87 ? -7.603 -4.957 -2.887 1.00 96.50 87 SER A O 1
ATOM 732 N N . LEU A 1 88 ? -7.423 -6.242 -4.710 1.00 96.81 88 LEU A N 1
ATOM 733 C CA . LEU A 1 88 ? -8.856 -6.519 -4.809 1.00 96.81 88 LEU A CA 1
ATOM 734 C C . LEU A 1 88 ? -9.368 -7.299 -3.593 1.00 96.81 88 LEU A C 1
ATOM 736 O O . LEU A 1 88 ? -10.450 -7.010 -3.088 1.00 96.81 88 LEU A O 1
ATOM 740 N N . SER A 1 89 ? -8.575 -8.250 -3.087 1.00 96.75 89 SER A N 1
ATOM 741 C CA . SER A 1 89 ? -8.915 -8.984 -1.863 1.00 96.75 89 SER A CA 1
ATOM 742 C C . SER A 1 89 ? -8.951 -8.059 -0.644 1.00 96.75 89 SER A C 1
ATOM 744 O O . SER A 1 89 ? -9.852 -8.183 0.183 1.00 96.75 89 SER A O 1
ATOM 746 N N . ALA A 1 90 ? -7.988 -7.137 -0.524 1.00 96.69 90 ALA A N 1
ATOM 747 C CA . ALA A 1 90 ? -7.946 -6.166 0.569 1.00 96.69 90 ALA A CA 1
ATOM 748 C C . ALA A 1 90 ? -9.138 -5.200 0.501 1.00 96.69 90 ALA A C 1
ATOM 750 O O . ALA A 1 90 ? -9.845 -5.041 1.487 1.00 96.69 90 ALA A O 1
ATOM 751 N N . VAL A 1 91 ? -9.446 -4.657 -0.682 1.00 96.44 91 VAL A N 1
ATOM 752 C CA . VAL A 1 91 ? -10.618 -3.790 -0.894 1.00 96.44 91 VAL A CA 1
ATOM 753 C C . VAL A 1 91 ? -11.919 -4.518 -0.564 1.00 96.44 91 VAL A C 1
ATOM 755 O O . VAL A 1 91 ? -12.784 -3.951 0.097 1.00 96.44 91 VAL A O 1
ATOM 758 N N . ALA A 1 92 ? -12.071 -5.776 -0.984 1.00 96.88 92 ALA A N 1
ATOM 759 C CA . ALA A 1 92 ? -13.252 -6.564 -0.645 1.00 96.88 92 ALA A CA 1
ATOM 760 C C . ALA A 1 92 ? -13.402 -6.732 0.876 1.00 96.88 92 ALA A C 1
ATOM 762 O O . ALA A 1 92 ? -14.500 -6.571 1.405 1.00 96.88 92 ALA A O 1
ATOM 763 N N . PHE A 1 93 ? -12.303 -7.004 1.584 1.00 97.00 93 PHE A N 1
ATOM 764 C CA . PHE A 1 93 ? -12.298 -7.079 3.044 1.00 97.00 93 PHE A CA 1
ATOM 765 C C . PHE A 1 93 ? -12.665 -5.731 3.683 1.00 97.00 93 PHE A C 1
ATOM 767 O O . PHE A 1 93 ? -13.566 -5.670 4.519 1.00 97.00 93 PHE A O 1
ATOM 774 N N . ASP A 1 94 ? -12.031 -4.645 3.250 1.00 96.81 94 ASP A N 1
ATOM 775 C CA . ASP A 1 94 ? -12.276 -3.304 3.777 1.00 96.81 94 ASP A CA 1
ATOM 776 C C . ASP A 1 94 ? -13.720 -2.857 3.536 1.00 96.81 94 ASP A C 1
ATOM 778 O O . ASP A 1 94 ? -14.325 -2.238 4.404 1.00 96.81 94 ASP A O 1
ATOM 782 N N . LEU A 1 95 ? -14.326 -3.207 2.402 1.00 97.19 95 LEU A N 1
ATOM 783 C CA . LEU A 1 95 ? -15.737 -2.912 2.151 1.00 97.19 95 LEU A CA 1
ATOM 784 C C . LEU A 1 95 ? -16.655 -3.697 3.092 1.00 97.19 95 LEU A C 1
ATOM 786 O O . LEU A 1 95 ? -17.592 -3.131 3.652 1.00 97.19 95 LEU A O 1
ATOM 790 N N . VAL A 1 96 ? -16.379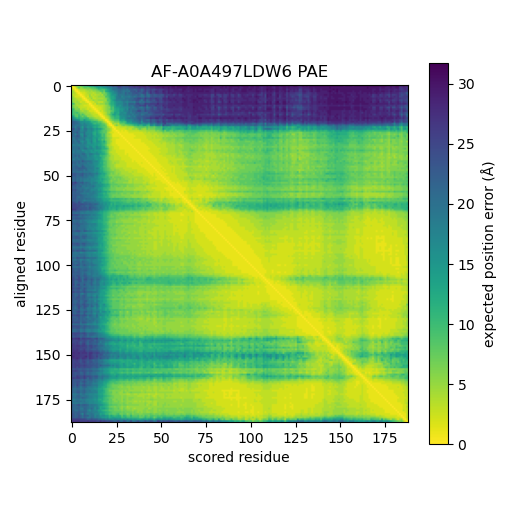 -4.988 3.290 1.00 97.44 96 VAL A N 1
ATOM 791 C CA . VAL A 1 96 ? -17.206 -5.866 4.130 1.00 97.44 96 VAL A CA 1
ATOM 792 C C . VAL A 1 96 ? -17.141 -5.469 5.605 1.00 97.44 96 VAL A C 1
ATOM 794 O O . VAL A 1 96 ? -18.165 -5.514 6.282 1.00 97.44 96 VAL A O 1
ATOM 797 N N . PHE A 1 97 ? -15.975 -5.066 6.113 1.00 97.19 97 PHE A N 1
ATOM 798 C CA . PHE A 1 97 ? -15.786 -4.767 7.539 1.00 97.19 97 PHE A CA 1
ATOM 799 C C . PHE A 1 97 ? -15.713 -3.270 7.853 1.00 97.19 97 PHE A C 1
ATOM 801 O O . PHE A 1 97 ? -16.221 -2.824 8.883 1.00 97.19 97 PHE A O 1
ATOM 808 N N . GLY A 1 98 ? -15.114 -2.483 6.968 1.00 96.69 98 GLY A N 1
ATOM 809 C CA . GLY A 1 98 ? -14.910 -1.048 7.139 1.00 96.69 98 GLY A CA 1
ATOM 810 C C . GLY A 1 98 ? -16.188 -0.244 6.945 1.00 96.69 98 GLY A C 1
ATOM 811 O O . GLY A 1 98 ? -16.448 0.646 7.747 1.00 96.69 98 GLY A O 1
ATOM 812 N N . VAL A 1 99 ? -17.042 -0.579 5.968 1.00 96.88 99 VAL A N 1
ATOM 813 C CA . VAL A 1 99 ? -18.311 0.151 5.762 1.00 96.88 99 VAL A CA 1
ATOM 814 C C . VAL A 1 99 ? -19.255 0.010 6.964 1.00 96.88 99 VAL A C 1
ATOM 816 O O . VAL A 1 99 ? -19.728 1.039 7.457 1.00 96.88 99 VAL A O 1
ATOM 819 N N . PRO A 1 100 ? -19.519 -1.200 7.507 1.00 96.81 100 PRO A N 1
ATOM 820 C CA . PRO A 1 100 ? -20.329 -1.321 8.718 1.00 96.81 100 PRO A CA 1
ATOM 821 C C . PRO A 1 100 ? -19.717 -0.595 9.917 1.00 96.81 100 PRO A C 1
ATOM 823 O O . PRO A 1 100 ? -20.442 0.057 10.669 1.00 96.81 100 PRO A O 1
ATOM 826 N N . LEU A 1 101 ? -18.392 -0.669 10.087 1.00 96.56 101 LEU A N 1
ATOM 827 C CA . LEU A 1 101 ? -17.705 0.031 11.168 1.00 96.56 101 LEU A CA 1
ATOM 828 C C . LEU A 1 101 ? -17.857 1.552 11.040 1.00 96.56 101 LEU A C 1
ATOM 830 O O . LEU A 1 101 ? -18.238 2.204 12.010 1.00 96.56 101 LEU A O 1
ATOM 834 N N . ALA A 1 102 ? -17.628 2.103 9.848 1.00 96.25 102 ALA A N 1
ATOM 835 C CA . ALA A 1 102 ? -17.789 3.525 9.562 1.00 96.25 102 ALA A CA 1
ATOM 836 C C . ALA A 1 102 ? -19.220 3.994 9.836 1.00 96.25 102 ALA A C 1
ATOM 838 O O . ALA A 1 102 ? -19.428 5.021 10.475 1.00 96.25 102 ALA A O 1
ATOM 839 N N . TYR A 1 103 ? -20.219 3.200 9.440 1.00 96.00 103 TYR A N 1
ATOM 840 C CA . TYR A 1 103 ? -21.618 3.491 9.741 1.00 96.00 103 TYR A CA 1
ATOM 841 C C . TYR A 1 103 ? -21.884 3.562 11.252 1.00 96.00 103 TYR A C 1
ATOM 843 O O . TYR A 1 103 ? -22.558 4.481 11.727 1.00 96.00 103 TYR A O 1
ATOM 851 N N . VAL A 1 104 ? -21.357 2.604 12.023 1.00 96.06 104 VAL A N 1
ATOM 852 C CA . VAL A 1 104 ? -21.506 2.583 13.485 1.00 96.06 104 VAL A CA 1
ATOM 853 C C . VAL A 1 104 ? -20.825 3.794 14.118 1.00 96.06 104 VAL A C 1
ATOM 855 O O . VAL A 1 104 ? -21.454 4.463 14.940 1.00 96.06 104 VAL A O 1
ATOM 858 N N . LEU A 1 105 ? -19.592 4.107 13.718 1.00 95.75 105 LEU A N 1
ATOM 859 C CA . LEU A 1 105 ? -18.855 5.268 14.216 1.00 95.75 105 LEU A CA 1
ATOM 860 C C . LEU A 1 105 ? -19.585 6.578 13.883 1.00 95.75 105 LEU A C 1
ATOM 862 O O . LEU A 1 105 ? -19.829 7.383 14.781 1.00 95.75 105 LEU A O 1
ATOM 866 N N . ALA A 1 106 ? -20.083 6.742 12.658 1.00 95.25 106 ALA A N 1
ATOM 867 C CA . ALA A 1 106 ? -20.789 7.951 12.236 1.00 95.25 106 ALA A CA 1
ATOM 868 C C . ALA A 1 106 ? -22.145 8.153 12.935 1.00 95.25 106 ALA A C 1
ATOM 870 O O . ALA A 1 106 ? -22.560 9.283 13.205 1.00 95.25 106 ALA A O 1
ATOM 871 N N . ARG A 1 107 ? -22.889 7.071 13.210 1.00 94.38 107 ARG A N 1
ATOM 872 C CA . ARG A 1 107 ? -24.306 7.163 13.621 1.00 94.38 107 ARG A CA 1
ATOM 873 C C . ARG A 1 107 ? -24.584 6.819 15.076 1.00 94.38 107 ARG A C 1
ATOM 875 O O . ARG A 1 107 ? -25.645 7.190 15.579 1.00 94.38 107 ARG A O 1
ATOM 882 N N . LYS A 1 108 ? -23.697 6.105 15.769 1.00 94.69 108 LYS A N 1
ATOM 883 C CA . LYS A 1 108 ? -23.931 5.665 17.151 1.00 94.69 108 LYS A CA 1
ATOM 884 C C . LYS A 1 108 ? -23.039 6.424 18.129 1.00 94.69 108 LYS A C 1
ATOM 886 O O . LYS A 1 108 ? -21.891 6.746 17.847 1.00 94.69 108 LYS A O 1
ATOM 891 N N . LYS A 1 109 ? -23.582 6.684 19.319 1.00 92.75 109 LYS A N 1
ATOM 892 C CA . LYS A 1 109 ? -22.826 7.140 20.490 1.00 92.75 109 LYS A CA 1
ATOM 893 C C . LYS A 1 109 ? -22.783 5.982 21.479 1.00 92.75 109 LYS A C 1
ATOM 895 O O . LYS A 1 109 ? -23.834 5.522 21.914 1.00 92.75 109 LYS A O 1
ATOM 900 N N . PHE A 1 110 ? -21.590 5.494 21.790 1.00 96.31 110 PHE A N 1
ATOM 901 C CA . PHE A 1 110 ? -21.377 4.385 22.717 1.00 96.31 110 PHE A CA 1
ATOM 902 C C . PHE A 1 110 ? -20.085 4.611 23.517 1.00 96.31 110 PHE A C 1
ATOM 904 O O . PHE A 1 110 ? -19.185 5.311 23.037 1.00 96.31 110 PHE A O 1
ATOM 911 N N . PRO A 1 111 ? -19.982 4.066 24.742 1.00 94.94 111 PRO A N 1
ATOM 912 C CA . PRO A 1 111 ? -18.762 4.178 25.535 1.00 94.94 111 PRO A CA 1
ATOM 913 C C . PRO A 1 111 ? -17.598 3.485 24.812 1.00 94.94 111 PRO A C 1
ATOM 915 O O . PRO A 1 111 ? -17.729 2.346 24.377 1.00 94.94 111 PRO A O 1
ATOM 918 N N . GLY A 1 112 ? -16.466 4.180 24.667 1.00 95.50 112 GLY A N 1
ATOM 919 C CA . GLY A 1 112 ? -15.285 3.671 23.955 1.00 95.50 112 GLY A CA 1
ATOM 920 C C . GLY A 1 112 ? -15.209 4.022 22.464 1.00 95.50 112 GLY A C 1
ATOM 921 O O . GLY A 1 112 ? -14.229 3.655 21.825 1.00 95.50 112 GLY A O 1
ATOM 922 N N . LYS A 1 113 ? -16.179 4.773 21.918 1.00 95.06 113 LYS A N 1
ATOM 923 C CA . LYS A 1 113 ? -16.145 5.259 20.525 1.00 95.06 113 LYS A CA 1
ATOM 924 C C . LYS A 1 113 ? -14.817 5.945 20.170 1.00 95.06 113 LYS A C 1
ATOM 926 O O . LYS A 1 113 ? -14.190 5.552 19.197 1.00 95.06 113 LYS A O 1
ATOM 931 N N . ASN A 1 114 ? -14.358 6.887 20.998 1.00 94.81 114 ASN A N 1
ATOM 932 C CA . ASN A 1 114 ? -13.114 7.626 20.744 1.00 94.81 114 ASN A CA 1
ATOM 933 C C . ASN A 1 114 ? -11.888 6.700 20.692 1.00 94.81 114 ASN A C 1
ATOM 935 O O . ASN A 1 114 ? -11.062 6.829 19.803 1.00 94.81 114 ASN A O 1
ATOM 939 N N . LEU A 1 115 ? -11.807 5.712 21.593 1.00 96.69 115 LEU A N 1
ATOM 940 C CA . LEU A 1 115 ? -10.717 4.733 21.571 1.00 96.69 115 LEU A CA 1
ATOM 941 C C . LEU A 1 115 ? -10.732 3.914 20.275 1.00 96.69 115 LEU A C 1
ATOM 943 O O . LEU A 1 115 ? -9.681 3.627 19.713 1.00 96.69 115 LEU A O 1
ATOM 947 N N . LEU A 1 116 ? -11.917 3.522 19.801 1.00 95.94 116 LEU A N 1
ATOM 948 C CA . LEU A 1 116 ? -12.042 2.784 18.549 1.00 95.94 116 LEU A CA 1
ATOM 949 C C . LEU A 1 116 ? -11.632 3.642 17.345 1.00 95.94 116 LEU A C 1
ATOM 951 O O . LEU A 1 116 ? -10.924 3.141 16.477 1.00 95.94 116 LEU A O 1
ATOM 955 N N . GLU A 1 117 ? -12.018 4.919 17.309 1.00 94.81 117 GLU A N 1
ATOM 956 C CA . GLU A 1 117 ? -11.551 5.866 16.285 1.00 94.81 117 GLU A CA 1
ATOM 957 C C . GLU A 1 117 ? -10.024 6.005 16.294 1.00 94.81 117 GLU A C 1
ATOM 959 O O . GLU A 1 117 ? -9.396 5.909 15.237 1.00 94.81 117 GLU A O 1
ATOM 964 N N . ASP A 1 118 ? -9.425 6.155 17.478 1.00 95.31 118 ASP A N 1
ATOM 965 C CA . ASP A 1 118 ? -7.976 6.264 17.642 1.00 95.31 118 ASP A CA 1
ATOM 966 C C . ASP A 1 118 ? -7.271 5.004 17.123 1.00 95.31 118 ASP A C 1
ATOM 968 O O . ASP A 1 118 ? -6.346 5.103 16.314 1.00 95.31 118 ASP A O 1
ATOM 972 N N . LEU A 1 119 ? -7.749 3.814 17.512 1.00 95.50 119 LEU A N 1
ATOM 973 C CA . LEU A 1 119 ? -7.217 2.527 17.053 1.00 95.50 119 LEU A CA 1
ATOM 974 C C . LEU A 1 119 ? -7.329 2.353 15.536 1.00 95.50 119 LEU A C 1
ATOM 976 O O . LEU A 1 119 ? -6.398 1.839 14.919 1.00 95.50 119 LEU A O 1
ATOM 980 N N . VAL A 1 120 ? -8.438 2.788 14.931 1.00 95.56 120 VAL A N 1
ATOM 981 C CA . VAL A 1 120 ? -8.610 2.759 13.473 1.00 95.56 120 VAL A CA 1
ATOM 982 C C . VAL A 1 120 ? -7.605 3.685 12.798 1.00 95.56 120 VAL A C 1
ATOM 984 O O . VAL A 1 120 ? -7.058 3.323 11.767 1.00 95.56 120 VAL A O 1
ATOM 987 N N . THR A 1 121 ? -7.315 4.858 13.360 1.00 93.88 121 THR A N 1
ATOM 988 C CA . THR A 1 121 ? -6.333 5.783 12.767 1.00 93.88 121 THR A CA 1
ATOM 989 C C . THR A 1 121 ? -4.878 5.471 13.079 1.00 93.88 121 THR A C 1
ATOM 991 O O . THR A 1 121 ? -3.994 5.965 12.383 1.00 93.88 121 THR A O 1
ATOM 994 N N . LEU A 1 122 ? -4.610 4.640 14.083 1.00 95.00 122 LEU A N 1
ATOM 995 C CA . LEU A 1 122 ? -3.265 4.328 14.553 1.00 95.00 122 LEU A CA 1
ATOM 996 C C . LEU A 1 122 ? -2.300 3.867 13.440 1.00 95.00 122 LEU A C 1
ATOM 998 O O . LEU A 1 122 ? -1.174 4.368 13.415 1.00 95.00 122 LEU A O 1
ATOM 1002 N N . PRO A 1 123 ? -2.695 3.009 12.474 1.00 93.06 123 PRO A N 1
ATOM 1003 C CA . PRO A 1 123 ? -1.813 2.621 11.373 1.00 93.06 123 PRO A CA 1
ATOM 1004 C C . PRO A 1 123 ? -1.341 3.793 10.501 1.00 93.06 123 PRO A C 1
ATOM 1006 O O . PRO A 1 123 ? -0.244 3.723 9.960 1.00 93.06 123 PRO A O 1
ATOM 1009 N N . LEU A 1 124 ? -2.120 4.879 10.393 1.00 92.25 124 LEU A N 1
ATOM 1010 C CA . LEU A 1 124 ? -1.763 6.059 9.590 1.00 92.25 124 LEU A CA 1
ATOM 1011 C C . LEU A 1 124 ? -0.628 6.881 10.208 1.00 92.25 124 LEU A C 1
ATOM 1013 O O . LEU A 1 124 ? 0.052 7.626 9.506 1.00 92.25 124 LEU A O 1
ATOM 1017 N N . VAL A 1 125 ? -0.441 6.772 11.524 1.00 94.38 125 VAL A N 1
ATOM 1018 C CA . VAL A 1 125 ? 0.586 7.514 12.269 1.00 94.38 125 VAL A CA 1
ATOM 1019 C C . VAL A 1 125 ? 1.921 6.763 12.261 1.00 94.38 125 VAL A C 1
ATOM 1021 O O . VAL A 1 125 ? 2.984 7.359 12.436 1.00 94.38 125 VAL A O 1
ATOM 1024 N N . ILE A 1 126 ? 1.887 5.446 12.052 1.00 93.88 126 ILE A N 1
ATOM 1025 C CA . ILE A 1 126 ? 3.075 4.594 12.070 1.00 93.88 126 ILE A CA 1
ATOM 1026 C C . ILE A 1 126 ? 3.745 4.631 10.684 1.00 93.88 126 ILE A C 1
ATOM 1028 O O . ILE A 1 126 ? 3.068 4.436 9.675 1.00 93.88 126 ILE A O 1
ATOM 1032 N N . PRO A 1 127 ? 5.080 4.806 10.595 1.00 95.19 127 PRO A N 1
ATOM 1033 C CA . PRO A 1 127 ? 5.797 4.679 9.330 1.00 95.19 127 PRO A CA 1
ATOM 1034 C C . PRO A 1 127 ? 5.508 3.330 8.663 1.00 95.19 127 PRO A C 1
ATOM 1036 O O . PRO A 1 127 ? 5.623 2.286 9.306 1.00 95.19 127 PRO A O 1
ATOM 1039 N N . THR A 1 128 ? 5.188 3.330 7.369 1.00 93.62 128 THR A N 1
ATOM 1040 C CA . THR A 1 128 ? 4.760 2.124 6.632 1.00 93.62 128 THR A CA 1
ATOM 1041 C C . THR A 1 128 ? 5.756 0.966 6.744 1.00 93.62 128 THR A C 1
ATOM 1043 O O . THR A 1 128 ? 5.364 -0.179 6.974 1.00 93.62 128 THR A O 1
ATOM 1046 N N . SER A 1 129 ? 7.056 1.262 6.660 1.00 94.62 129 SER A N 1
ATOM 1047 C CA . SER A 1 129 ? 8.134 0.285 6.845 1.00 94.62 129 SER A CA 1
ATOM 1048 C C . SER A 1 129 ? 8.176 -0.279 8.270 1.00 94.62 129 SER A C 1
ATOM 1050 O O . SER A 1 129 ? 8.299 -1.491 8.452 1.00 94.62 129 SER A O 1
ATOM 1052 N N . GLY A 1 130 ? 8.018 0.583 9.279 1.00 95.25 130 GLY A N 1
ATOM 1053 C CA . GLY A 1 130 ? 7.953 0.193 10.687 1.00 95.25 130 GLY A CA 1
ATOM 1054 C C . GLY A 1 130 ? 6.737 -0.681 10.988 1.00 95.25 130 GLY A C 1
ATOM 1055 O O . GLY A 1 130 ? 6.872 -1.709 11.648 1.00 95.25 130 GLY A O 1
ATOM 1056 N N . PHE A 1 131 ? 5.571 -0.332 10.442 1.00 95.19 131 PHE A N 1
ATOM 1057 C CA . PHE A 1 131 ? 4.345 -1.117 10.577 1.00 95.19 131 PHE A CA 1
ATOM 1058 C C . PHE A 1 131 ? 4.479 -2.507 9.940 1.00 95.19 131 PHE A C 1
ATOM 1060 O O . PHE A 1 131 ? 4.121 -3.516 10.555 1.00 95.19 131 PHE A O 1
ATOM 1067 N N . GLY A 1 132 ? 5.040 -2.579 8.728 1.00 94.25 132 GLY A N 1
ATOM 1068 C CA . GLY A 1 132 ? 5.287 -3.845 8.037 1.00 94.25 132 GLY A CA 1
ATOM 1069 C C . GLY A 1 132 ? 6.224 -4.763 8.825 1.00 94.25 132 GLY A C 1
ATOM 1070 O O . GLY A 1 132 ? 5.929 -5.945 9.004 1.00 94.25 132 GLY A O 1
ATOM 1071 N N . PHE A 1 133 ? 7.316 -4.214 9.362 1.00 93.81 133 PHE A N 1
ATOM 1072 C CA . PHE A 1 133 ? 8.265 -4.969 10.181 1.00 93.81 133 PHE A CA 1
ATOM 1073 C C . PHE A 1 133 ? 7.669 -5.413 11.523 1.00 93.81 133 PHE A C 1
ATOM 1075 O O . PHE A 1 133 ? 7.834 -6.569 11.914 1.00 93.81 133 PHE A O 1
ATOM 1082 N N . ALA A 1 134 ? 6.930 -4.530 12.202 1.00 94.12 134 ALA A N 1
ATOM 1083 C CA . ALA A 1 134 ? 6.222 -4.867 13.433 1.00 94.12 134 ALA A CA 1
ATOM 1084 C C . ALA A 1 134 ? 5.240 -6.020 13.196 1.00 94.12 134 ALA A C 1
ATOM 1086 O O . ALA A 1 134 ? 5.279 -7.015 13.914 1.00 94.12 134 ALA A O 1
ATOM 1087 N N . THR A 1 135 ? 4.442 -5.941 12.127 1.00 94.06 135 THR A N 1
ATOM 1088 C CA . THR A 1 135 ? 3.516 -7.009 11.733 1.00 94.06 135 THR A CA 1
ATOM 1089 C C . THR A 1 135 ? 4.271 -8.316 11.488 1.00 94.06 135 THR A C 1
ATOM 1091 O O . THR A 1 135 ? 3.919 -9.345 12.061 1.00 94.06 135 THR A O 1
ATOM 1094 N N . LEU A 1 136 ? 5.354 -8.292 10.707 1.00 93.25 136 LEU A N 1
ATOM 1095 C CA . LEU A 1 136 ? 6.174 -9.478 10.453 1.00 93.25 136 LEU A CA 1
ATOM 1096 C C . LEU A 1 136 ? 6.638 -10.145 11.760 1.00 93.25 136 LEU A C 1
ATOM 1098 O O . LEU A 1 136 ? 6.378 -11.330 11.964 1.00 93.25 136 LEU A O 1
ATOM 1102 N N . ILE A 1 137 ? 7.251 -9.385 12.676 1.00 92.94 137 ILE A N 1
ATOM 1103 C CA . ILE A 1 137 ? 7.714 -9.905 13.973 1.00 92.94 137 ILE A CA 1
ATOM 1104 C C . ILE A 1 137 ? 6.551 -10.470 14.787 1.00 92.94 137 ILE A C 1
ATOM 1106 O O . ILE A 1 137 ? 6.668 -11.576 15.317 1.00 92.94 137 ILE A O 1
ATOM 1110 N N . THR A 1 138 ? 5.431 -9.752 14.871 1.00 93.19 138 THR A N 1
ATOM 1111 C CA . THR A 1 138 ? 4.258 -10.175 15.643 1.00 93.19 138 THR A CA 1
ATOM 1112 C C . THR A 1 138 ? 3.764 -11.552 15.211 1.00 93.19 138 THR A C 1
ATOM 1114 O O . THR A 1 138 ? 3.425 -12.365 16.071 1.00 93.19 138 THR A O 1
ATOM 1117 N N . TRP A 1 139 ? 3.762 -11.854 13.912 1.00 91.38 139 TRP A N 1
ATOM 1118 C CA . TRP A 1 139 ? 3.212 -13.112 13.398 1.00 91.38 139 TRP A CA 1
ATOM 1119 C C . TRP A 1 139 ? 4.240 -14.245 13.256 1.00 91.38 139 TRP A C 1
ATOM 1121 O O . TRP A 1 139 ? 3.868 -15.413 13.414 1.00 91.38 139 TRP A O 1
ATOM 1131 N N . THR A 1 140 ? 5.515 -13.942 12.978 1.00 90.81 140 THR A N 1
ATOM 1132 C CA . THR A 1 140 ? 6.514 -14.968 12.607 1.00 90.81 140 THR A CA 1
ATOM 1133 C C . THR A 1 140 ? 7.675 -15.134 13.583 1.00 90.81 140 THR A C 1
ATOM 1135 O O . TH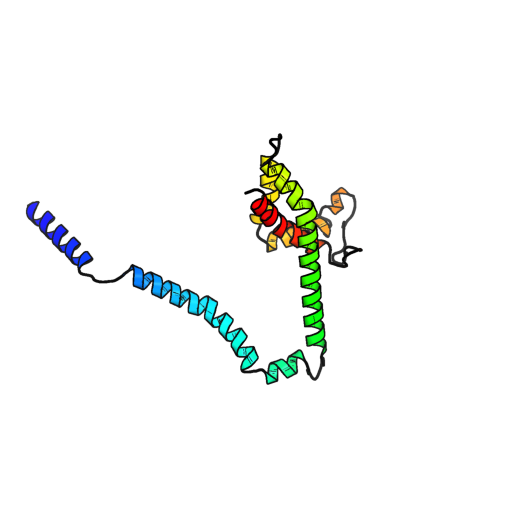R A 1 140 ? 8.423 -16.101 13.442 1.00 90.81 140 THR A O 1
ATOM 1138 N N . SER A 1 141 ? 7.871 -14.217 14.535 1.00 87.75 141 SER A N 1
ATOM 1139 C CA . SER A 1 141 ? 8.988 -14.273 15.489 1.00 87.75 141 SER A CA 1
ATOM 1140 C C . SER A 1 141 ? 8.641 -15.050 16.762 1.00 87.75 141 SER A C 1
ATOM 1142 O O . SER A 1 141 ? 7.494 -15.052 17.212 1.00 87.75 141 SER A O 1
ATOM 1144 N N . SER A 1 142 ? 9.666 -15.612 17.410 1.00 82.12 142 SER A N 1
ATOM 1145 C CA . SER A 1 142 ? 9.583 -16.232 18.743 1.00 82.12 142 SER A CA 1
ATOM 1146 C C . SER A 1 142 ? 9.334 -15.239 19.871 1.00 82.12 142 SER A C 1
ATOM 1148 O O . SER A 1 142 ? 8.799 -15.606 20.915 1.00 82.12 142 SER A O 1
ATOM 1150 N N . SER A 1 143 ? 9.673 -13.969 19.654 1.00 84.88 143 SER A N 1
ATOM 1151 C CA . SER A 1 143 ? 9.289 -12.855 20.523 1.00 84.88 143 SER A CA 1
ATOM 1152 C C . SER A 1 143 ? 7.902 -12.287 20.203 1.00 84.88 143 SER A C 1
ATOM 1154 O O . SER A 1 143 ? 7.444 -11.391 20.907 1.00 84.88 143 SER A O 1
ATOM 1156 N N . GLY A 1 144 ? 7.254 -12.777 19.143 1.00 87.56 144 GLY A N 1
ATOM 1157 C CA . GLY A 1 144 ? 5.957 -12.304 18.682 1.00 87.56 144 GLY A CA 1
ATOM 1158 C C . GLY A 1 144 ? 4.781 -12.904 19.449 1.00 87.56 144 GLY A C 1
ATOM 1159 O O . GLY A 1 144 ? 4.910 -13.499 20.521 1.00 87.56 144 GLY A O 1
ATOM 1160 N N . LEU A 1 145 ? 3.602 -12.791 18.844 1.00 88.50 145 LEU A N 1
ATOM 1161 C CA . LEU A 1 145 ? 2.332 -13.233 19.412 1.00 88.50 145 LEU A CA 1
ATOM 1162 C C . LEU A 1 145 ? 2.294 -14.754 19.648 1.00 88.50 145 LEU A C 1
ATOM 1164 O O . LEU A 1 145 ? 1.564 -15.217 20.517 1.00 88.50 145 LEU A O 1
ATOM 1168 N N . GLY A 1 146 ? 3.131 -15.531 18.947 1.00 85.31 146 GLY A N 1
ATOM 1169 C CA . GLY A 1 146 ? 3.253 -16.984 19.138 1.00 85.31 146 GLY A CA 1
ATOM 1170 C C . GLY A 1 146 ? 3.608 -17.388 20.554 1.00 85.31 146 GLY A C 1
ATOM 1171 O O . GLY A 1 146 ?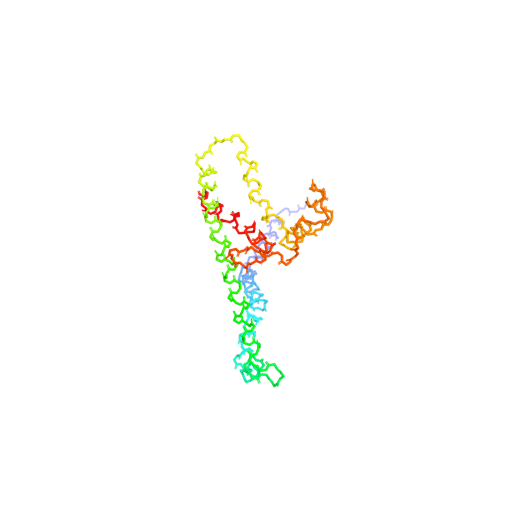 3.083 -18.385 21.052 1.00 85.31 146 GLY A O 1
ATOM 1172 N N . ARG A 1 147 ? 4.395 -16.557 21.241 1.00 86.19 147 ARG A N 1
ATOM 1173 C CA . ARG A 1 147 ? 4.790 -16.795 22.625 1.00 86.19 147 ARG A CA 1
ATOM 1174 C C . ARG A 1 147 ? 3.596 -16.835 23.578 1.00 86.19 147 ARG A C 1
ATOM 1176 O O . ARG A 1 147 ? 3.623 -17.612 24.527 1.00 86.19 147 ARG A O 1
ATOM 1183 N N . LEU A 1 148 ? 2.546 -16.050 23.316 1.00 86.25 148 LEU A N 1
ATOM 1184 C CA . LEU A 1 148 ? 1.325 -16.053 24.134 1.00 86.25 148 LEU A CA 1
ATOM 1185 C C . LEU A 1 148 ? 0.585 -17.394 24.066 1.00 86.25 148 LEU A C 1
ATOM 1187 O O . LEU A 1 148 ? -0.120 -17.754 25.002 1.00 86.25 148 LEU A O 1
ATOM 1191 N N . PHE A 1 149 ? 0.784 -18.145 22.984 1.00 84.50 149 PHE A N 1
ATOM 1192 C CA . PHE A 1 149 ? 0.167 -19.447 22.743 1.00 84.50 149 PHE A CA 1
ATOM 1193 C C . PHE A 1 149 ? 1.146 -20.615 22.949 1.00 84.50 149 PHE A C 1
ATOM 1195 O O . PHE A 1 149 ? 0.883 -21.725 22.498 1.00 84.50 149 PHE A O 1
ATOM 1202 N N . GLY A 1 150 ? 2.296 -20.375 23.593 1.00 83.19 150 GLY A N 1
ATOM 1203 C CA . GLY A 1 150 ? 3.314 -21.404 23.833 1.00 83.19 150 GLY A CA 1
ATOM 1204 C C . GLY A 1 150 ? 4.035 -21.894 22.570 1.00 83.19 150 GLY A C 1
ATOM 1205 O O . GLY A 1 150 ? 4.712 -22.918 22.618 1.00 8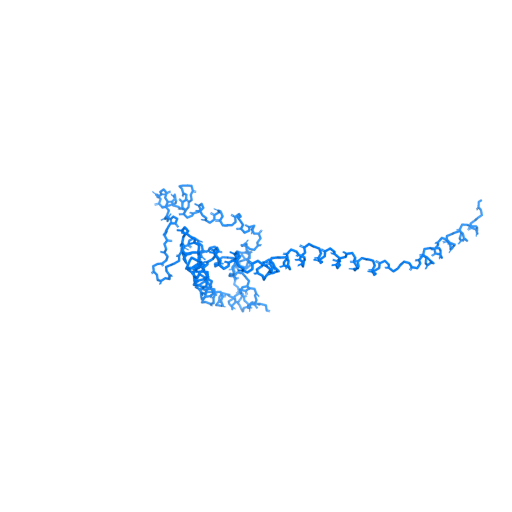3.19 150 GLY A O 1
ATOM 1206 N N . SER A 1 151 ? 3.912 -21.178 21.447 1.00 83.25 151 SER A N 1
ATOM 1207 C CA . SER A 1 151 ? 4.575 -21.508 20.183 1.00 83.25 151 SER A CA 1
ATOM 1208 C C . SER A 1 151 ? 5.762 -20.582 19.910 1.00 83.25 151 SER A C 1
ATOM 1210 O O . SER A 1 151 ? 5.742 -19.394 20.226 1.00 83.25 151 SER A O 1
ATOM 1212 N N . THR A 1 152 ? 6.797 -21.102 19.249 1.00 79.62 152 THR A N 1
ATOM 1213 C CA . THR A 1 152 ? 7.938 -20.299 18.775 1.00 79.62 152 THR A CA 1
ATOM 1214 C C . THR A 1 152 ? 7.596 -19.434 17.562 1.00 79.62 152 THR A C 1
ATOM 1216 O O . THR A 1 152 ? 8.356 -18.533 17.229 1.00 79.62 152 THR A O 1
ATOM 1219 N N . ARG A 1 153 ? 6.475 -19.693 16.883 1.00 81.56 153 ARG A N 1
ATOM 1220 C CA . ARG A 1 153 ? 5.927 -18.859 15.801 1.00 81.56 153 ARG A CA 1
ATOM 1221 C C . ARG A 1 153 ? 4.457 -19.202 15.571 1.00 81.56 153 ARG A C 1
ATOM 1223 O O . ARG A 1 153 ? 4.094 -20.375 15.647 1.00 81.56 153 ARG A O 1
ATOM 1230 N N . LEU A 1 154 ? 3.606 -18.217 15.277 1.00 83.56 154 LEU A N 1
ATOM 1231 C CA . LEU A 1 154 ? 2.209 -18.509 14.913 1.00 83.5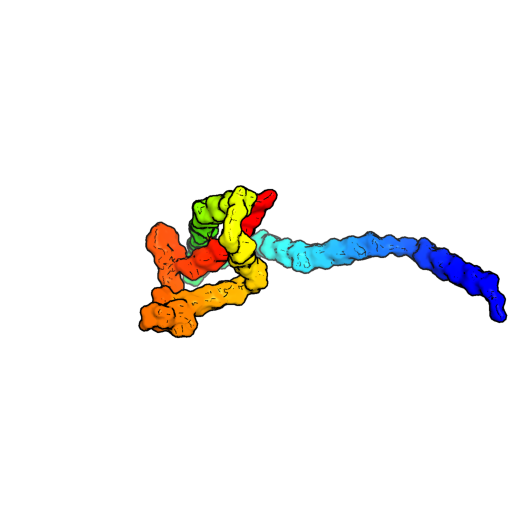6 154 LEU A CA 1
ATOM 1232 C C . LEU A 1 154 ? 2.099 -18.957 13.470 1.00 83.56 154 LEU A C 1
ATOM 1234 O O . LEU A 1 154 ? 1.476 -19.971 13.177 1.00 83.56 154 LEU A O 1
ATOM 1238 N N . LEU A 1 155 ? 2.706 -18.187 12.573 1.00 85.94 155 LEU A N 1
ATOM 1239 C 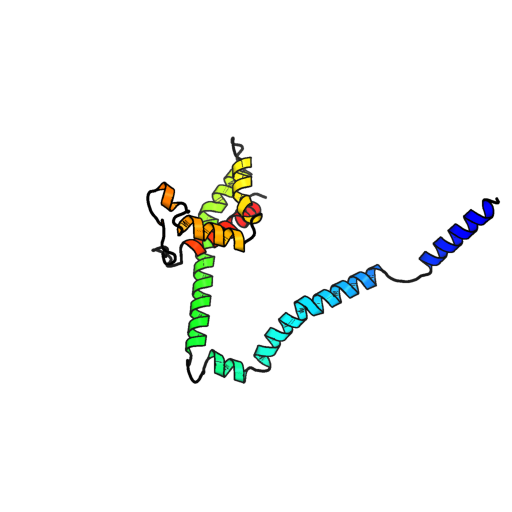CA . LEU A 1 155 ? 2.602 -18.399 11.141 1.00 85.94 155 LEU A CA 1
ATOM 1240 C C . LEU A 1 155 ? 3.993 -18.475 10.524 1.00 85.94 155 LEU A C 1
ATOM 1242 O O . LEU A 1 155 ? 4.955 -17.868 10.999 1.00 85.94 155 LEU A O 1
ATOM 1246 N N . SER A 1 156 ? 4.097 -19.244 9.443 1.00 85.56 156 SER A N 1
ATOM 1247 C CA . SER A 1 156 ? 5.272 -19.185 8.584 1.00 85.56 156 SER A CA 1
ATOM 1248 C C . SER A 1 156 ? 5.182 -17.942 7.705 1.00 85.56 156 SER A C 1
ATOM 1250 O O . SER A 1 156 ? 4.087 -17.525 7.333 1.00 85.56 156 SER A O 1
ATOM 1252 N N . MET A 1 157 ? 6.325 -17.410 7.273 1.00 81.62 157 MET A N 1
ATOM 1253 C CA . MET A 1 157 ? 6.362 -16.336 6.267 1.00 81.62 157 MET A CA 1
ATOM 1254 C C . MET A 1 157 ? 5.630 -16.726 4.972 1.00 81.62 157 MET A C 1
ATOM 1256 O O . MET A 1 157 ? 5.021 -15.884 4.321 1.00 81.62 157 MET A O 1
ATOM 1260 N N . ASN A 1 158 ? 5.628 -18.021 4.646 1.00 84.56 158 ASN A N 1
ATOM 1261 C CA . ASN A 1 158 ? 5.005 -18.566 3.440 1.00 84.56 158 ASN A CA 1
ATOM 1262 C C . ASN A 1 158 ? 3.532 -18.956 3.643 1.00 84.56 158 ASN A C 1
ATOM 1264 O O . ASN A 1 158 ? 2.943 -19.573 2.757 1.00 84.56 158 ASN A O 1
ATOM 1268 N N . THR A 1 159 ? 2.930 -18.666 4.801 1.00 90.25 159 THR A N 1
ATOM 1269 C CA . THR A 1 159 ? 1.521 -18.994 5.020 1.00 90.25 159 THR A CA 1
ATOM 1270 C C . THR A 1 159 ? 0.647 -18.127 4.115 1.00 90.25 159 THR A C 1
ATOM 1272 O O . THR A 1 159 ? 0.557 -16.908 4.285 1.00 90.25 159 THR A O 1
ATOM 1275 N N . ALA A 1 160 ? -0.005 -18.774 3.153 1.00 91.94 160 ALA A N 1
ATOM 1276 C CA . ALA A 1 160 ? -0.984 -18.154 2.276 1.00 91.94 160 ALA A CA 1
ATOM 1277 C C . ALA A 1 160 ? -2.406 -18.382 2.798 1.00 91.94 160 ALA A C 1
ATOM 1279 O O . ALA A 1 160 ? -2.705 -19.411 3.406 1.00 91.94 160 ALA A O 1
ATOM 1280 N N . ILE A 1 161 ? -3.296 -17.427 2.537 1.00 89.75 161 ILE A N 1
ATOM 1281 C CA . ILE A 1 161 ? -4.721 -17.559 2.844 1.00 89.75 161 ILE A CA 1
ATOM 1282 C C . ILE A 1 161 ? -5.321 -18.600 1.882 1.00 89.75 161 ILE A C 1
ATOM 1284 O O . ILE A 1 161 ? -5.272 -18.366 0.672 1.00 89.75 161 ILE A O 1
ATOM 1288 N N . PRO A 1 162 ? -5.909 -19.711 2.371 1.00 83.62 162 PRO A N 1
ATOM 1289 C CA . PRO A 1 162 ? -6.299 -20.845 1.525 1.00 83.62 162 PRO A CA 1
ATOM 1290 C C . PRO A 1 162 ? -7.250 -20.504 0.370 1.00 83.62 162 PRO A C 1
ATOM 1292 O O . PRO A 1 162 ? -7.123 -21.083 -0.703 1.00 83.62 162 PRO A O 1
ATOM 1295 N N . LEU A 1 163 ? -8.173 -19.553 0.563 1.00 84.06 163 LEU A N 1
ATOM 1296 C CA . LEU A 1 163 ? -9.166 -19.188 -0.457 1.00 84.06 163 LEU A CA 1
ATOM 1297 C C . LEU A 1 163 ? -8.606 -18.315 -1.589 1.00 84.06 163 LEU A C 1
ATOM 1299 O O . LEU A 1 163 ? -8.936 -18.522 -2.750 1.00 84.06 163 LEU A O 1
ATOM 1303 N N . ILE A 1 164 ? -7.778 -17.324 -1.257 1.00 88.12 164 ILE A N 1
ATOM 1304 C CA . ILE A 1 164 ? -7.315 -16.292 -2.207 1.00 88.12 164 ILE A CA 1
ATOM 1305 C C . ILE A 1 164 ? -5.857 -16.496 -2.647 1.00 88.12 164 ILE A C 1
ATOM 1307 O O . ILE A 1 164 ? -5.383 -15.880 -3.607 1.00 88.12 164 ILE A O 1
ATOM 1311 N N . ASN A 1 165 ? -5.136 -17.398 -1.976 1.00 91.81 165 ASN A N 1
ATOM 1312 C CA . ASN A 1 165 ? -3.737 -17.730 -2.228 1.00 91.81 165 ASN A CA 1
ATOM 1313 C C . ASN A 1 165 ? -2.842 -16.475 -2.285 1.00 91.81 165 ASN A C 1
ATOM 1315 O O . ASN A 1 165 ? -2.139 -16.222 -3.269 1.00 91.81 165 ASN A O 1
ATOM 1319 N N . VAL A 1 166 ? -2.939 -15.641 -1.247 1.00 92.81 166 VAL A N 1
ATOM 1320 C CA . VAL A 1 166 ? -2.046 -14.497 -1.010 1.00 92.81 166 VAL A CA 1
ATOM 1321 C C . VAL A 1 166 ? -1.344 -14.673 0.338 1.00 92.81 166 VAL A C 1
ATOM 1323 O O . VAL A 1 166 ? -1.957 -15.228 1.257 1.00 92.81 166 VAL A O 1
ATOM 1326 N N . PRO A 1 167 ? -0.092 -14.208 0.495 1.00 94.38 167 PRO A N 1
ATOM 1327 C CA . PRO A 1 167 ? 0.606 -14.239 1.773 1.00 94.38 167 PRO A CA 1
ATOM 1328 C C . PRO A 1 167 ? -0.169 -13.474 2.845 1.00 94.38 167 PRO A C 1
ATOM 1330 O O . PRO A 1 167 ? -0.500 -12.300 2.670 1.00 94.38 167 PRO A O 1
ATOM 1333 N N . PHE A 1 168 ? -0.427 -14.135 3.970 1.00 93.62 168 PHE A N 1
ATOM 1334 C CA . PHE A 1 168 ? -1.261 -13.604 5.048 1.00 93.62 168 PHE A CA 1
ATOM 1335 C C . PHE A 1 168 ? -0.737 -12.274 5.605 1.00 93.62 168 PHE A C 1
ATOM 1337 O O . PHE A 1 168 ? -1.501 -11.341 5.832 1.00 93.62 168 PHE A O 1
ATOM 1344 N N . ILE A 1 169 ? 0.581 -12.166 5.773 1.00 94.12 169 ILE A N 1
ATOM 1345 C CA . ILE A 1 169 ? 1.229 -10.976 6.337 1.00 94.12 169 ILE A CA 1
ATOM 1346 C C . ILE A 1 169 ? 1.068 -9.781 5.398 1.00 94.12 169 ILE A C 1
ATOM 1348 O O . ILE A 1 169 ? 0.674 -8.707 5.840 1.00 94.12 169 ILE A O 1
ATOM 1352 N N . LEU A 1 170 ? 1.313 -9.973 4.096 1.00 94.38 170 LEU A N 1
ATOM 1353 C CA . LEU A 1 170 ? 1.130 -8.912 3.100 1.00 94.38 170 LEU A CA 1
ATOM 1354 C C . LEU A 1 170 ? -0.323 -8.445 3.034 1.00 94.38 170 LEU A C 1
ATOM 1356 O O . LEU A 1 170 ? -0.568 -7.250 2.887 1.00 94.38 170 LEU A O 1
ATOM 1360 N N . PHE A 1 171 ? -1.262 -9.383 3.161 1.00 95.62 171 PHE A N 1
ATOM 1361 C CA . PHE A 1 171 ? -2.689 -9.097 3.177 1.00 95.62 171 PHE A CA 1
ATOM 1362 C C . PHE A 1 171 ? -3.097 -8.255 4.388 1.00 95.62 171 PHE A C 1
ATOM 1364 O O . PHE A 1 171 ? -3.710 -7.208 4.204 1.00 95.62 171 PHE A O 1
ATOM 1371 N N . ILE A 1 172 ? -2.701 -8.649 5.605 1.00 94.88 172 ILE A N 1
ATOM 1372 C CA . ILE A 1 172 ? -2.988 -7.864 6.818 1.00 94.88 172 ILE A CA 1
ATOM 1373 C C . ILE A 1 172 ? -2.355 -6.481 6.748 1.00 94.88 172 ILE A C 1
ATOM 1375 O O . ILE A 1 172 ? -2.998 -5.510 7.132 1.00 94.88 172 ILE A O 1
ATOM 1379 N N . VAL A 1 173 ? -1.117 -6.376 6.262 1.00 95.69 173 VAL A N 1
ATOM 1380 C CA . VAL A 1 173 ? -0.458 -5.073 6.119 1.00 95.69 173 VAL A CA 1
ATOM 1381 C C . VAL A 1 173 ? -1.226 -4.183 5.146 1.00 95.69 173 VAL A C 1
ATOM 1383 O O . VAL A 1 173 ? -1.460 -3.025 5.467 1.00 95.69 173 VAL A O 1
ATOM 1386 N N . HIS A 1 174 ? -1.657 -4.711 3.995 1.00 95.62 174 HIS A N 1
ATOM 1387 C CA . HIS A 1 174 ? -2.464 -3.940 3.046 1.00 95.62 174 HIS A CA 1
ATOM 1388 C C . HIS A 1 174 ? -3.770 -3.467 3.679 1.00 95.62 174 HIS A C 1
ATOM 1390 O O . HIS A 1 174 ? -3.992 -2.264 3.722 1.00 95.62 174 HIS A O 1
ATOM 1396 N N . VAL A 1 175 ? -4.561 -4.392 4.233 1.00 96.75 175 VAL A N 1
ATOM 1397 C CA . VAL A 1 175 ? -5.829 -4.089 4.916 1.00 96.75 175 VAL A CA 1
ATOM 1398 C C . VAL A 1 175 ? -5.624 -3.030 5.995 1.00 96.75 175 VAL A C 1
ATOM 1400 O O . VAL A 1 175 ? -6.283 -2.003 5.985 1.00 96.75 175 VAL A O 1
ATOM 1403 N N . ALA A 1 176 ? -4.667 -3.212 6.904 1.00 96.00 176 ALA A N 1
ATOM 1404 C CA . ALA A 1 176 ? -4.462 -2.275 8.006 1.00 96.00 176 ALA A CA 1
ATOM 1405 C C . ALA A 1 176 ? -4.067 -0.861 7.544 1.00 96.00 176 ALA A C 1
ATOM 1407 O O . ALA A 1 176 ? -4.378 0.106 8.236 1.00 96.00 176 ALA A O 1
ATOM 1408 N N . LEU A 1 177 ? -3.397 -0.733 6.395 1.00 95.25 177 LEU A N 1
ATOM 1409 C CA . LEU A 1 177 ? -3.022 0.563 5.830 1.00 95.25 177 LEU A CA 1
ATOM 1410 C C . LEU A 1 177 ? -4.151 1.205 5.014 1.00 95.25 177 LEU A C 1
ATOM 1412 O O . LEU A 1 177 ? -4.229 2.428 4.987 1.00 95.25 177 LEU A O 1
ATOM 1416 N N . THR A 1 178 ? -5.029 0.432 4.367 1.00 95.62 178 THR A N 1
ATOM 1417 C CA . THR A 1 178 ? -6.128 0.960 3.532 1.00 95.62 178 THR A CA 1
ATOM 1418 C C . THR A 1 178 ? -7.432 1.166 4.299 1.00 95.62 178 THR A C 1
ATOM 1420 O O . THR A 1 178 ? -8.158 2.129 4.040 1.00 95.62 178 THR A O 1
ATOM 1423 N N . PHE A 1 179 ? -7.698 0.330 5.299 1.00 96.50 179 PHE A N 1
ATOM 1424 C CA . PHE A 1 179 ? -8.898 0.357 6.131 1.00 96.50 179 PHE A CA 1
ATOM 1425 C C . PHE A 1 179 ? -9.190 1.723 6.782 1.00 96.50 179 PHE A C 1
ATOM 1427 O O . PHE A 1 179 ? -10.340 2.168 6.711 1.00 96.50 179 PHE A O 1
ATOM 1434 N N . PRO A 1 180 ? -8.207 2.454 7.354 1.00 95.50 180 PRO A N 1
ATOM 1435 C CA . PRO A 1 180 ? -8.468 3.747 7.986 1.00 95.50 180 PRO A CA 1
ATOM 1436 C C . PRO A 1 180 ? -8.950 4.802 6.986 1.00 95.50 180 PRO A C 1
ATOM 1438 O O . PRO A 1 180 ? -9.816 5.611 7.317 1.00 95.50 180 PRO A O 1
ATOM 1441 N N . TYR A 1 181 ? -8.423 4.779 5.756 1.00 94.50 181 TYR A N 1
ATOM 1442 C CA . TYR A 1 181 ? -8.850 5.694 4.698 1.00 94.50 181 TYR A CA 1
ATOM 1443 C C . TYR A 1 181 ? -10.305 5.442 4.313 1.00 94.50 181 TYR A C 1
ATOM 1445 O O . TYR A 1 181 ? -11.082 6.390 4.263 1.00 94.50 181 TYR A O 1
ATOM 1453 N N . LEU A 1 182 ? -10.698 4.176 4.117 1.00 95.62 182 LEU A N 1
ATOM 1454 C CA . LEU A 1 182 ? -12.086 3.834 3.802 1.00 95.62 182 LEU A CA 1
ATOM 1455 C C . LEU A 1 182 ? -13.026 4.293 4.915 1.00 95.62 182 LEU A C 1
ATOM 1457 O O . LEU A 1 182 ? -14.008 4.984 4.641 1.00 95.62 182 LEU A O 1
ATOM 1461 N N . VAL A 1 183 ? -12.715 3.938 6.166 1.00 95.62 183 VAL A N 1
ATOM 1462 C CA . VAL A 1 183 ? -13.568 4.279 7.308 1.00 95.62 183 VAL A CA 1
ATOM 1463 C C . VAL A 1 183 ? -13.741 5.789 7.420 1.00 95.62 183 VAL A C 1
ATOM 1465 O O . VAL A 1 183 ? -14.874 6.254 7.496 1.00 95.62 183 VAL A O 1
ATOM 1468 N N . ARG A 1 184 ? -12.650 6.561 7.349 1.00 92.88 184 ARG A N 1
ATOM 1469 C CA . ARG A 1 184 ? -12.710 8.026 7.436 1.00 92.88 184 ARG A CA 1
ATOM 1470 C C . ARG A 1 184 ? -13.501 8.638 6.285 1.00 92.88 184 ARG A C 1
ATOM 1472 O O . ARG A 1 184 ? -14.327 9.507 6.534 1.00 92.88 184 ARG A O 1
ATOM 1479 N N . THR A 1 18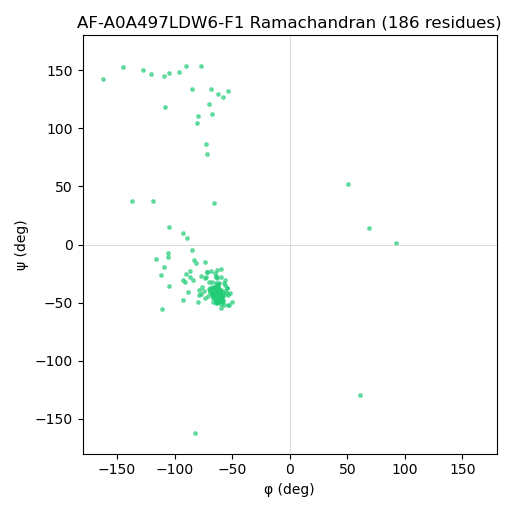5 ? -13.317 8.168 5.051 1.00 92.31 185 THR A N 1
ATOM 1480 C CA . THR A 1 185 ? -14.070 8.679 3.894 1.00 92.31 185 THR A CA 1
ATOM 1481 C C . THR A 1 185 ? -15.577 8.433 4.011 1.00 92.31 185 THR A C 1
ATOM 1483 O O . THR A 1 185 ? -16.350 9.271 3.562 1.00 92.31 185 THR A O 1
ATOM 1486 N N . VAL A 1 186 ? -16.009 7.318 4.611 1.00 90.94 186 VAL A N 1
ATOM 1487 C CA . VAL A 1 186 ? -17.439 6.984 4.776 1.00 90.94 186 VAL A CA 1
ATOM 1488 C C . VAL A 1 186 ? -18.044 7.595 6.046 1.00 90.94 186 VAL A C 1
ATOM 1490 O O . VAL A 1 186 ? -19.248 7.834 6.099 1.00 90.94 186 VAL A O 1
ATOM 1493 N N . GLU A 1 187 ? -17.229 7.815 7.079 1.00 84.56 187 GLU A N 1
ATOM 1494 C CA . GLU A 1 187 ? -17.657 8.409 8.349 1.00 84.56 187 GLU A CA 1
ATOM 1495 C C . GLU A 1 187 ? -17.926 9.920 8.247 1.00 84.56 187 GLU A C 1
ATOM 1497 O O . GLU A 1 187 ? -18.752 10.424 9.012 1.00 84.56 187 GLU A O 1
ATOM 1502 N N . THR A 1 188 ? -17.236 10.614 7.328 1.00 69.62 188 THR A N 1
ATOM 1503 C CA . THR A 1 188 ? -17.321 12.079 7.145 1.00 69.62 188 THR A CA 1
ATOM 1504 C C . THR A 1 188 ? -18.737 12.528 6.777 1.00 69.62 188 THR A C 1
ATOM 1506 O O . THR A 1 188 ? -19.209 13.519 7.382 1.00 69.62 188 THR A O 1
#

Foldseek 3Di:
DDVVVVVVVVVVVVVVVVVPPDPVVVVVVVVVVVCCCVPPVVVVVVVVVCCVVPVVVVCQVQAQPPVCHNVNVVVVVVVVVLVVLLLVVLVVVLVVPLLVVLVCLQPDDDPCSVVVLCQLCVLVVDDLVRLLVLLCCQAAALPHVLVVVVHRGNDDQCDADVPSRHRPSSSVSSNSNCNSVSSVVNSD

Solvent-accessible surface area (backbone atoms only — not comparable to full-atom values): 10320 Å² total; per-residue (Å²): 133,70,68,7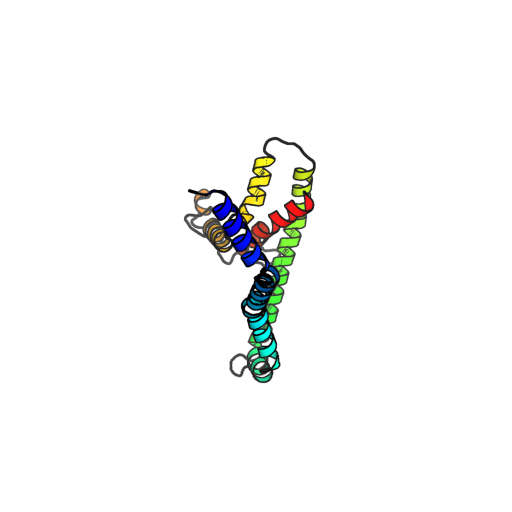3,57,54,62,51,52,53,52,53,50,57,50,49,62,66,65,54,80,67,60,60,68,61,50,54,50,50,53,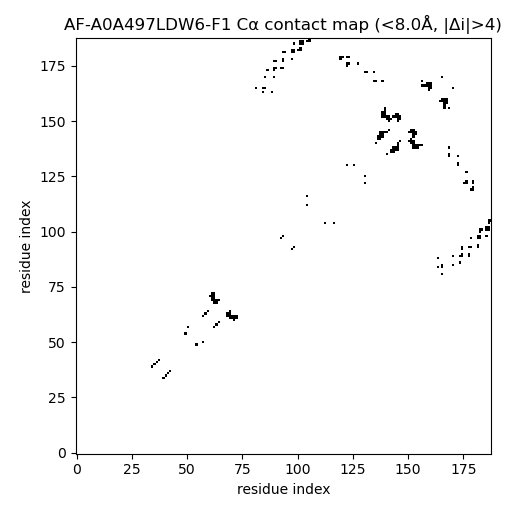50,51,50,49,45,41,61,73,53,48,45,58,55,49,48,57,57,47,47,54,68,78,39,38,68,60,50,45,33,61,34,54,53,21,93,87,63,35,46,48,52,45,54,49,51,52,52,51,51,53,48,52,52,53,51,51,51,52,30,52,54,49,33,53,70,54,25,50,59,47,15,51,46,64,59,74,54,89,59,95,62,50,69,60,51,52,51,61,49,46,46,52,78,75,42,56,69,68,58,48,48,50,51,52,48,39,37,41,46,26,54,90,19,58,11,44,83,74,79,30,64,40,66,44,60,88,80,41,48,39,87,91,78,68,42,46,44,67,64,46,52,49,48,31,55,62,48,32,36,58,55,22,52,70,69,39,110

Sequence (188 aa):
MDSRKEYRTVGEEEMAWKNIGINLSGIVISCTLIAFLIFVVLPSFYLISYIFLRWDEVWYEVFANPITGDENWRQIIRILLFSFKLSLSAVAFDLVFGVPLAYVLARKKFPGKNLLEDLVTLPLVIPTSGFGFATLITWTSSSGLGRLFGSTRLLSMNTAIPLINVPFILFIVHVALTFPYLVRTVET

Radius of gyration: 28.78 Å; Cα contacts (8 Å, |Δi|>4): 127; chains: 1; bounding box: 44×88×55 Å

Secondary structure (DSSP, 8-state):
--HHHHHHHHHHHHHHHHHS---HHHHHHHHHHHHHIIIIIHHHHHHHHHHHHTHHHHHHHHH-BTTTBTHHHHHHHHHHHHHHHHHHHHHHHHHHHHHHHHHHHHH---TTHHHHHHHHHHHHHS-HHHHHHHHHHHHHSTTSGGGGGT-S-SS-TT-B-TTT--BHHHHHHHHHHHHHHHHHHHH-